Protein AF-A0A9D7XAN4-F1 (afdb_monomer_lite)

Secondary structure (DSSP, 8-state):
---EEEEEEEEEESSSEEEEEEEEEEE-SSS-EEEEEEPPTTEEES-TTS-EETTEEEEEEPTT--EEEEEEEE---SEEEEE---TTT-EEEEEEEE-TT-EEEEESS--B--TT---TT---EEEE-PPTT-EEEEEEE--------------------------------------------------------PPPPPPP-------------------

Radius of gyration: 32.9 Å; chains: 1; bounding box: 43×41×140 Å

Foldseek 3Di:
DPWEWEWEWEWEADPWTKIKIKTFGPPDPFAKDKAWAADWVQKAWPDPPFDDDPRTTIDIQGGVRGMDMTMTTHDDDQKGKDWAAAPVRYWYKYKYWHDLQKDKDKDFFDFDQDPVHDDPPPTDIGITGDDHGIMMMIGMDGDDPDPPPPPDDDDDDDDDDDDDDDDDDDDDDDDDDDDDDDDDDDDDDPDDPDPDPDDDDDDDDPDDDDDDDDDDDDDDDDD

Structure (mmCIF, N/CA/C/O backbone):
data_AF-A0A9D7XAN4-F1
#
_entry.id   AF-A0A9D7XAN4-F1
#
loop_
_atom_site.group_PDB
_atom_site.id
_atom_site.type_symbol
_atom_site.label_atom_id
_atom_site.label_alt_id
_atom_site.label_comp_id
_atom_site.label_asym_id
_atom_site.label_entity_id
_atom_site.label_seq_id
_atom_site.pdbx_PDB_ins_code
_atom_site.Cartn_x
_atom_site.Cartn_y
_atom_site.Cartn_z
_atom_site.occupancy
_atom_site.B_iso_or_equiv
_atom_site.auth_seq_id
_atom_site.auth_comp_id
_atom_site.auth_asym_id
_atom_site.auth_atom_id
_atom_site.pdbx_PDB_model_num
ATOM 1 N N . MET A 1 1 ? 12.162 -10.132 -20.098 1.00 79.00 1 MET A N 1
ATOM 2 C CA . MET A 1 1 ? 12.147 -10.320 -18.631 1.00 79.00 1 MET A CA 1
ATOM 3 C C . MET A 1 1 ? 10.820 -9.785 -18.117 1.00 79.00 1 MET A C 1
ATOM 5 O O . MET A 1 1 ? 10.446 -8.704 -18.555 1.00 79.00 1 MET A O 1
ATOM 9 N N . LYS A 1 2 ? 10.079 -10.532 -17.284 1.00 89.94 2 LYS A N 1
ATOM 10 C CA . LYS A 1 2 ? 8.865 -9.991 -16.643 1.00 89.94 2 LYS A CA 1
ATOM 11 C C . LYS A 1 2 ? 9.300 -8.872 -15.681 1.00 89.94 2 LYS A C 1
ATOM 13 O O . LYS A 1 2 ? 10.287 -9.093 -14.975 1.00 89.94 2 LYS A O 1
ATOM 18 N N . PRO A 1 3 ? 8.629 -7.709 -15.657 1.00 95.62 3 PRO A N 1
ATOM 19 C CA . PRO A 1 3 ? 8.907 -6.695 -14.653 1.00 95.62 3 PRO A CA 1
ATOM 20 C C . PRO A 1 3 ? 8.720 -7.247 -13.241 1.00 95.62 3 PRO A C 1
ATOM 22 O O . PRO A 1 3 ? 7.790 -8.014 -12.989 1.00 95.62 3 PRO A O 1
ATOM 25 N N . PHE A 1 4 ? 9.598 -6.842 -12.334 1.00 97.06 4 PHE A N 1
ATOM 26 C CA . PHE A 1 4 ? 9.489 -7.116 -10.912 1.00 97.06 4 PHE A CA 1
ATOM 27 C C . PHE A 1 4 ? 9.721 -5.817 -10.150 1.00 97.06 4 PHE A C 1
ATOM 29 O O . PHE A 1 4 ? 10.662 -5.070 -10.433 1.00 97.06 4 PHE A O 1
ATOM 36 N N . VAL A 1 5 ? 8.833 -5.541 -9.205 1.00 98.06 5 VAL A N 1
ATOM 37 C CA . VAL A 1 5 ? 8.812 -4.295 -8.440 1.00 98.06 5 VAL A CA 1
ATOM 38 C C . VAL A 1 5 ? 8.667 -4.594 -6.959 1.00 98.06 5 VAL A C 1
ATOM 40 O O . VAL A 1 5 ? 8.159 -5.652 -6.569 1.00 98.06 5 VAL A O 1
ATOM 43 N N . ARG A 1 6 ? 9.074 -3.631 -6.140 1.00 98.44 6 ARG A N 1
ATOM 44 C CA . ARG A 1 6 ? 8.685 -3.552 -4.736 1.00 98.44 6 ARG A CA 1
ATOM 45 C C . ARG A 1 6 ? 7.620 -2.475 -4.599 1.00 98.44 6 ARG A C 1
ATOM 47 O O . ARG A 1 6 ? 7.769 -1.389 -5.144 1.00 98.44 6 ARG A O 1
ATOM 54 N N . VAL A 1 7 ? 6.535 -2.780 -3.901 1.00 98.62 7 VAL A N 1
ATOM 55 C CA . VAL A 1 7 ? 5.492 -1.803 -3.588 1.00 98.62 7 VAL A CA 1
ATOM 56 C C . VAL A 1 7 ? 5.565 -1.456 -2.113 1.00 98.62 7 VAL A C 1
ATOM 58 O O . VAL A 1 7 ? 5.336 -2.310 -1.261 1.00 98.62 7 VAL A O 1
ATOM 61 N N . VAL A 1 8 ? 5.855 -0.197 -1.817 1.00 98.62 8 VAL A N 1
ATOM 62 C CA . VAL A 1 8 ? 5.816 0.344 -0.459 1.00 98.62 8 VAL A CA 1
ATOM 63 C C . VAL A 1 8 ? 4.461 1.012 -0.260 1.00 98.62 8 VAL A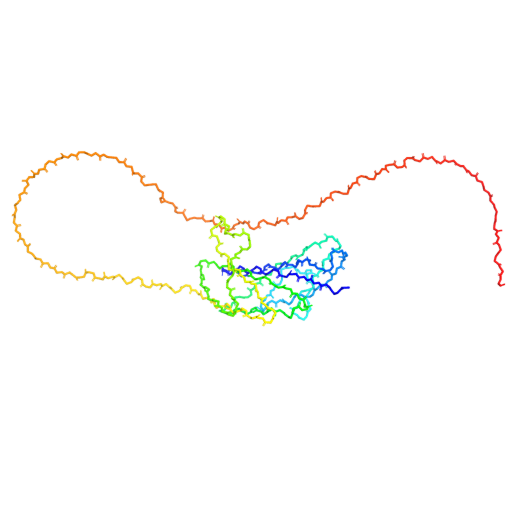 C 1
ATOM 65 O O . VAL A 1 8 ? 4.091 1.902 -1.029 1.00 98.62 8 VAL A O 1
ATOM 68 N N . ARG A 1 9 ? 3.703 0.572 0.748 1.00 98.56 9 ARG A N 1
ATOM 69 C CA . ARG A 1 9 ? 2.454 1.222 1.166 1.00 98.56 9 ARG A CA 1
ATOM 70 C C . ARG A 1 9 ? 2.649 1.885 2.514 1.00 98.56 9 ARG A C 1
ATOM 72 O O . ARG A 1 9 ? 2.909 1.204 3.502 1.00 98.56 9 ARG A O 1
ATOM 79 N N . GLU A 1 10 ? 2.433 3.186 2.560 1.00 98.12 10 GLU A N 1
ATOM 80 C CA . GLU A 1 10 ? 2.460 3.978 3.783 1.00 98.12 10 GLU A CA 1
ATOM 81 C C . GLU A 1 10 ? 1.029 4.361 4.152 1.00 98.12 10 GLU A C 1
ATOM 83 O O . GLU A 1 10 ? 0.373 5.141 3.459 1.00 98.12 10 GLU A O 1
ATOM 88 N N . LEU A 1 11 ? 0.527 3.768 5.231 1.00 98.44 11 LEU A N 1
ATOM 89 C CA . LEU A 1 11 ? -0.810 3.993 5.755 1.00 98.44 11 LEU A CA 1
ATOM 90 C C . LEU A 1 11 ? -0.716 4.982 6.916 1.00 98.44 11 LEU A C 1
ATOM 92 O O . LEU A 1 11 ? -0.144 4.666 7.959 1.00 98.44 11 LEU A O 1
ATOM 96 N N . SER A 1 12 ? -1.321 6.156 6.760 1.00 97.19 12 SER A N 1
ATOM 97 C CA . SER A 1 12 ? -1.475 7.126 7.847 1.00 97.19 12 SER A CA 1
ATOM 98 C C . SER A 1 12 ? -2.898 7.051 8.381 1.00 97.19 12 SER A C 1
ATOM 100 O O . SER A 1 12 ? -3.856 7.361 7.671 1.00 97.19 12 SER A O 1
ATOM 102 N N . LEU A 1 13 ? -3.041 6.602 9.626 1.00 97.06 13 LEU A N 1
ATOM 103 C CA . LEU A 1 13 ? -4.323 6.331 10.267 1.00 97.06 13 LEU A CA 1
ATOM 104 C C . LEU A 1 13 ? -4.530 7.304 11.430 1.00 97.06 13 LEU A C 1
ATOM 106 O O . LEU A 1 13 ? -4.027 7.080 12.528 1.00 97.06 13 LEU A O 1
ATOM 110 N N . ASP A 1 14 ? -5.293 8.375 11.218 1.00 92.88 14 ASP A N 1
ATOM 111 C CA . ASP A 1 14 ? -5.728 9.263 12.305 1.00 92.88 14 ASP A CA 1
ATOM 112 C C . ASP A 1 14 ? -7.161 9.752 12.080 1.00 92.88 14 ASP A C 1
ATOM 114 O O . ASP A 1 14 ? -8.062 8.912 12.065 1.00 92.88 14 ASP A O 1
ATOM 118 N N . LEU A 1 15 ? -7.397 11.060 11.904 1.00 91.56 15 LEU A N 1
ATOM 119 C CA . LEU A 1 15 ? -8.700 11.634 11.561 1.00 91.56 15 LEU A CA 1
ATOM 120 C C . LEU A 1 15 ? -9.048 11.357 10.093 1.00 91.56 15 LEU A C 1
ATOM 122 O O . LEU A 1 15 ? -10.087 10.754 9.813 1.00 91.56 15 LEU A O 1
ATOM 126 N N . ASP A 1 16 ? -8.130 11.716 9.200 1.00 93.69 16 ASP A N 1
ATOM 127 C CA . ASP A 1 16 ? -8.170 11.394 7.780 1.00 93.69 16 ASP A CA 1
ATOM 128 C C . ASP A 1 16 ? -7.235 10.220 7.516 1.00 93.69 16 ASP A C 1
ATOM 130 O O . ASP A 1 16 ? -6.088 10.212 7.963 1.00 93.69 16 ASP A O 1
ATOM 134 N N . TRP A 1 17 ? -7.750 9.191 6.848 1.00 97.69 17 TRP A N 1
ATOM 135 C CA . TRP A 1 17 ? -6.966 8.009 6.513 1.00 97.69 17 TRP A CA 1
ATOM 136 C C . TRP A 1 17 ? -6.462 8.130 5.087 1.00 97.69 17 TRP A C 1
ATOM 138 O O . TRP A 1 17 ? -7.238 8.386 4.160 1.00 97.69 17 TRP A O 1
ATOM 148 N N . THR A 1 18 ? -5.162 7.935 4.916 1.00 98.56 18 THR A N 1
ATOM 149 C CA . THR A 1 18 ? -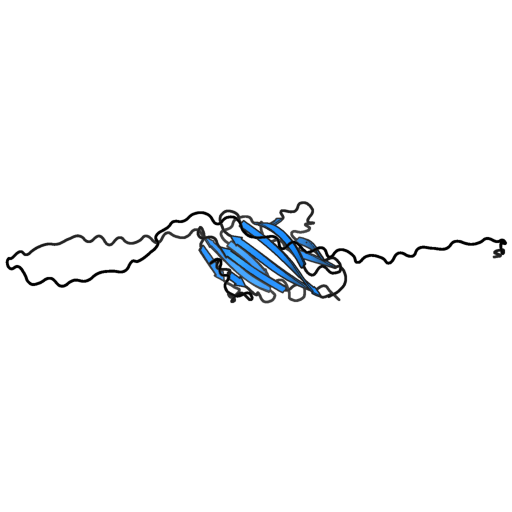4.508 8.035 3.614 1.00 98.56 18 THR A CA 1
ATOM 150 C C . THR A 1 18 ? -3.579 6.863 3.381 1.00 98.56 18 THR A C 1
ATOM 152 O O . THR A 1 18 ? -3.010 6.310 4.323 1.00 98.56 18 THR A O 1
ATOM 155 N N . VAL A 1 19 ? -3.405 6.528 2.108 1.00 98.75 19 VAL A N 1
ATOM 156 C CA . VAL A 1 19 ? -2.374 5.602 1.643 1.00 98.75 19 VAL A CA 1
ATOM 157 C C . VAL A 1 19 ? -1.498 6.353 0.658 1.00 98.75 19 VAL A C 1
ATOM 159 O O . VAL A 1 19 ? -2.012 6.969 -0.277 1.00 98.75 19 VAL A O 1
ATOM 162 N N . ARG A 1 20 ? -0.185 6.306 0.855 1.00 98.69 20 ARG A N 1
ATOM 163 C CA . ARG A 1 20 ? 0.780 6.589 -0.205 1.00 98.69 20 ARG A CA 1
ATOM 164 C C . ARG A 1 20 ? 1.331 5.261 -0.687 1.00 98.69 20 ARG A C 1
ATOM 166 O O . ARG A 1 20 ? 1.799 4.459 0.116 1.00 98.69 20 ARG A O 1
ATOM 173 N N . THR A 1 21 ? 1.249 5.032 -1.987 1.00 98.81 21 THR A N 1
ATOM 174 C CA . THR A 1 21 ? 1.798 3.837 -2.617 1.00 98.81 21 THR A CA 1
ATOM 175 C C . THR A 1 21 ? 2.948 4.265 -3.508 1.00 98.81 21 THR A C 1
ATOM 177 O O . THR A 1 21 ? 2.749 5.091 -4.397 1.00 98.81 21 THR A O 1
ATOM 180 N N . THR A 1 22 ? 4.127 3.696 -3.278 1.00 98.81 22 THR A N 1
ATOM 181 C CA . THR A 1 22 ? 5.322 3.889 -4.105 1.00 98.81 22 THR A CA 1
ATOM 182 C C . THR A 1 22 ? 5.689 2.562 -4.747 1.00 98.81 22 THR A C 1
ATOM 184 O O . THR A 1 22 ? 5.842 1.550 -4.064 1.00 98.81 22 THR A O 1
ATOM 187 N N . VAL A 1 23 ? 5.800 2.556 -6.070 1.00 98.69 23 VAL A N 1
ATOM 188 C CA . VAL A 1 23 ? 6.208 1.395 -6.860 1.00 98.69 23 VAL A CA 1
ATOM 189 C C . VAL A 1 23 ? 7.654 1.585 -7.272 1.00 98.69 23 VAL A C 1
ATOM 191 O O . VAL A 1 23 ? 7.951 2.456 -8.081 1.00 98.69 23 VAL A O 1
ATOM 194 N N . GLU A 1 24 ? 8.538 0.754 -6.738 1.00 98.56 24 GLU A N 1
ATOM 195 C CA . GLU A 1 24 ? 9.980 0.821 -6.943 1.00 98.56 24 GLU A CA 1
ATOM 196 C C . GLU A 1 24 ? 10.444 -0.258 -7.920 1.00 98.56 24 GLU A C 1
ATOM 198 O O . GLU A 1 24 ? 10.091 -1.439 -7.818 1.00 98.56 24 GLU A O 1
ATOM 203 N N . ARG A 1 25 ? 11.276 0.150 -8.874 1.00 97.88 25 ARG A N 1
ATOM 204 C CA . ARG A 1 25 ? 11.897 -0.724 -9.864 1.00 97.88 25 ARG A CA 1
ATOM 205 C C . ARG A 1 25 ? 12.894 -1.662 -9.193 1.00 97.88 25 ARG A C 1
ATOM 207 O O . ARG A 1 25 ? 13.851 -1.212 -8.574 1.00 97.88 25 ARG A O 1
ATOM 214 N N . ILE A 1 26 ? 12.728 -2.962 -9.430 1.00 97.06 26 ILE A N 1
ATOM 215 C CA . ILE A 1 26 ? 13.767 -3.967 -9.167 1.00 97.06 26 ILE A CA 1
ATOM 216 C C . ILE A 1 26 ? 14.301 -4.517 -10.493 1.00 97.06 26 ILE A C 1
ATOM 218 O O . ILE A 1 26 ? 15.511 -4.601 -10.695 1.00 97.06 26 ILE A O 1
ATOM 222 N N . ALA A 1 27 ? 13.410 -4.853 -11.430 1.00 95.62 27 ALA A N 1
ATOM 223 C CA . ALA A 1 27 ? 13.781 -5.276 -12.774 1.00 95.62 27 ALA A CA 1
ATOM 224 C C . ALA A 1 27 ? 12.663 -5.012 -13.803 1.00 95.62 27 ALA A C 1
ATOM 226 O O . ALA A 1 27 ? 11.487 -5.045 -13.444 1.00 95.62 27 ALA A O 1
ATOM 227 N N . PRO A 1 28 ? 12.994 -4.846 -15.096 1.00 95.06 28 PRO A N 1
ATOM 228 C CA . PRO A 1 28 ? 14.341 -4.633 -15.633 1.00 95.06 28 PRO A CA 1
ATOM 229 C C . PRO A 1 28 ? 14.925 -3.280 -15.196 1.00 95.06 28 PRO A C 1
ATOM 231 O O . PRO A 1 28 ? 14.181 -2.343 -14.912 1.00 95.06 28 PRO A O 1
ATOM 234 N N . VAL A 1 29 ? 16.256 -3.181 -15.152 1.00 92.50 29 VAL A N 1
ATOM 235 C CA . VAL A 1 29 ? 16.958 -1.936 -14.785 1.00 92.50 29 VAL A CA 1
ATOM 236 C C . VAL A 1 29 ? 16.757 -0.830 -15.826 1.00 92.50 29 VAL A C 1
ATOM 238 O O . VAL A 1 29 ? 16.594 0.327 -15.460 1.00 92.50 29 VAL A O 1
ATOM 241 N N . ASP A 1 30 ? 16.649 -1.203 -17.102 1.00 90.12 30 ASP A N 1
ATOM 242 C CA . ASP A 1 30 ? 16.472 -0.282 -18.223 1.00 90.12 30 ASP A CA 1
ATOM 243 C C . ASP A 1 30 ? 15.093 -0.423 -18.879 1.00 90.12 30 ASP A C 1
ATOM 245 O O . ASP A 1 30 ? 14.417 -1.450 -18.776 1.00 90.12 30 ASP A O 1
ATOM 249 N N . GLY A 1 31 ? 14.698 0.620 -19.611 1.00 94.62 31 GLY A N 1
ATOM 250 C CA . GLY A 1 31 ? 13.448 0.659 -20.369 1.00 94.62 31 GLY A CA 1
ATOM 251 C C . GLY A 1 31 ? 12.212 0.994 -19.531 1.00 94.62 31 GLY A C 1
ATOM 252 O O . GLY A 1 31 ? 12.253 1.089 -18.301 1.00 94.62 31 GLY A O 1
ATOM 253 N N . GLY A 1 32 ? 11.100 1.220 -20.229 1.00 96.31 32 GLY A N 1
ATOM 254 C CA . GLY A 1 32 ? 9.805 1.508 -19.619 1.00 96.31 32 GLY A CA 1
ATOM 255 C C . GLY A 1 32 ? 8.946 0.255 -19.492 1.00 96.31 32 GLY A C 1
ATOM 256 O O . GLY A 1 32 ? 9.014 -0.630 -20.347 1.00 96.31 32 GLY A O 1
ATOM 257 N N . PHE A 1 33 ? 8.137 0.181 -18.440 1.00 97.56 33 PHE A N 1
ATOM 258 C CA . PHE A 1 33 ? 7.160 -0.890 -18.257 1.00 97.56 33 PHE A CA 1
ATOM 259 C C . PHE A 1 33 ? 5.992 -0.434 -17.384 1.00 97.56 33 PHE A C 1
ATOM 261 O O . PHE A 1 33 ? 6.109 0.528 -16.624 1.00 97.56 33 PHE A O 1
ATOM 268 N N . SER A 1 34 ? 4.887 -1.171 -17.459 1.00 97.00 34 SER A N 1
ATOM 269 C CA . SER A 1 34 ? 3.713 -0.944 -16.622 1.00 97.00 34 SER A CA 1
ATOM 270 C C . SER A 1 34 ? 3.424 -2.161 -15.752 1.00 97.00 34 SER A C 1
ATOM 272 O O . SER A 1 34 ? 3.638 -3.305 -16.163 1.00 97.00 34 SER A O 1
ATOM 274 N N . VAL A 1 35 ? 2.944 -1.912 -14.538 1.00 97.00 35 VAL A N 1
ATOM 275 C CA . VAL A 1 35 ? 2.501 -2.930 -13.579 1.00 97.00 35 VAL A CA 1
ATOM 276 C C . VAL A 1 35 ? 1.134 -2.555 -13.025 1.00 97.00 35 VAL A C 1
ATOM 278 O O . VAL A 1 35 ? 0.778 -1.380 -12.955 1.00 97.00 35 VAL A O 1
ATOM 281 N N . ARG A 1 36 ? 0.363 -3.561 -12.611 1.00 97.06 36 ARG A N 1
ATOM 282 C CA . ARG A 1 36 ? -0.919 -3.358 -11.930 1.00 97.06 36 ARG A CA 1
ATOM 283 C C . ARG A 1 36 ? -0.751 -3.569 -10.435 1.00 97.06 36 ARG A C 1
ATOM 285 O O . ARG A 1 36 ? -0.246 -4.609 -10.007 1.00 97.06 36 ARG A O 1
ATOM 292 N N . VAL A 1 37 ? -1.203 -2.597 -9.653 1.00 97.81 37 VAL A N 1
ATOM 293 C CA . VAL A 1 37 ? -1.171 -2.636 -8.190 1.00 97.81 37 VAL A CA 1
ATOM 294 C C . VAL A 1 37 ? -2.610 -2.586 -7.672 1.00 97.81 37 VAL A C 1
ATOM 296 O O . VAL A 1 37 ? -3.261 -1.552 -7.816 1.00 97.81 37 VAL A O 1
ATOM 299 N N . PRO A 1 38 ? -3.135 -3.678 -7.087 1.00 97.75 38 PRO A N 1
ATOM 300 C CA . PRO A 1 38 ? -4.462 -3.693 -6.481 1.00 97.75 38 PRO A CA 1
ATOM 301 C C . PRO A 1 38 ? -4.609 -2.613 -5.409 1.00 97.75 38 PRO A C 1
ATOM 303 O O . PRO A 1 38 ? -3.730 -2.453 -4.559 1.00 97.75 38 PRO A O 1
ATOM 306 N N . LEU A 1 39 ? -5.722 -1.893 -5.421 1.00 98.38 39 LEU A N 1
ATOM 307 C CA . LEU A 1 39 ? -6.083 -0.953 -4.366 1.00 98.38 39 LEU A CA 1
ATOM 308 C C . LEU A 1 39 ? -6.559 -1.716 -3.119 1.00 98.38 39 LEU A C 1
ATOM 310 O O . LEU A 1 39 ? -7.094 -2.823 -3.218 1.00 98.38 39 LEU A O 1
ATOM 314 N N . LEU A 1 40 ? -6.367 -1.139 -1.932 1.00 98.25 40 LEU A N 1
ATOM 315 C CA . LEU A 1 40 ? -6.974 -1.665 -0.709 1.00 98.25 40 LEU A CA 1
ATOM 316 C C . LEU A 1 40 ? -8.500 -1.497 -0.757 1.00 98.25 40 LEU A C 1
ATOM 318 O O . LEU A 1 40 ? -9.043 -0.624 -1.436 1.00 98.25 40 LEU A O 1
ATOM 322 N N . ALA A 1 41 ? -9.215 -2.307 0.024 1.00 96.94 41 ALA A N 1
ATOM 323 C CA . ALA A 1 41 ? -10.657 -2.155 0.170 1.00 96.94 41 ALA A CA 1
ATOM 324 C C . ALA A 1 41 ? -11.005 -0.753 0.706 1.00 96.94 41 ALA A C 1
ATOM 326 O O . ALA A 1 41 ? -10.544 -0.351 1.773 1.00 96.94 41 ALA A O 1
ATOM 327 N N . GLY A 1 42 ? -11.833 -0.015 -0.039 1.00 97.25 42 GLY A N 1
ATOM 328 C CA . GLY A 1 42 ? -12.219 1.355 0.308 1.00 97.25 42 GLY A CA 1
ATOM 329 C C . GLY A 1 42 ? -11.153 2.419 0.019 1.00 97.25 42 GLY A C 1
ATOM 330 O O . GLY A 1 42 ? -11.340 3.570 0.418 1.00 97.25 42 GLY A O 1
ATOM 331 N N . GLU A 1 43 ? -10.055 2.067 -0.651 1.00 98.44 43 GLU A N 1
ATOM 332 C CA . GLU A 1 43 ? -9.057 3.022 -1.137 1.00 98.44 43 GLU A CA 1
ATOM 333 C C . GLU A 1 43 ? -9.575 3.776 -2.371 1.00 98.44 43 GLU A C 1
ATOM 335 O O . GLU A 1 43 ? -10.183 3.198 -3.271 1.00 98.44 43 GLU A O 1
ATOM 340 N N . GLN A 1 44 ? -9.338 5.086 -2.403 1.00 98.31 44 GLN A N 1
ATOM 341 C CA . GLN A 1 44 ? -9.749 5.991 -3.472 1.00 98.31 44 GLN A CA 1
ATOM 342 C C . GLN A 1 44 ? -8.573 6.898 -3.854 1.00 98.31 44 GLN A C 1
ATOM 344 O O . GLN A 1 44 ? -8.255 7.827 -3.099 1.00 98.31 44 GLN A O 1
ATOM 349 N N . PRO A 1 45 ? -7.921 6.645 -5.001 1.00 98.31 45 PRO A N 1
ATOM 350 C CA . PRO A 1 45 ? -6.841 7.485 -5.501 1.00 98.31 45 PRO A CA 1
ATOM 351 C C . PRO A 1 45 ? -7.261 8.941 -5.689 1.00 98.31 45 PRO A C 1
ATOM 353 O O . PRO A 1 45 ? -8.393 9.243 -6.065 1.00 98.31 45 PRO A O 1
ATOM 356 N N . LEU A 1 46 ? -6.334 9.849 -5.393 1.00 98.19 46 LEU A N 1
ATOM 357 C CA . LEU A 1 46 ? -6.561 11.291 -5.455 1.00 98.19 46 LEU A CA 1
ATOM 358 C C . LEU A 1 46 ? -6.332 11.878 -6.847 1.00 98.19 46 LEU A C 1
ATOM 360 O O . LEU A 1 46 ? -6.888 12.931 -7.150 1.00 98.19 46 LEU A O 1
ATOM 364 N N . ASP A 1 47 ? -5.504 11.226 -7.663 1.00 97.38 47 ASP A N 1
ATOM 365 C CA . ASP A 1 47 ? -5.201 11.673 -9.017 1.00 97.38 47 ASP A CA 1
ATOM 366 C C . ASP A 1 47 ? -6.288 11.192 -9.997 1.00 97.38 47 ASP A C 1
ATOM 368 O O . ASP A 1 47 ? -6.402 9.986 -10.227 1.00 97.38 47 ASP A O 1
ATOM 372 N N . PRO A 1 48 ? -7.078 12.099 -10.603 1.00 94.12 48 PRO A N 1
ATOM 373 C CA . PRO A 1 48 ? -8.094 11.722 -11.582 1.00 94.12 48 PRO A CA 1
ATOM 374 C C . PRO A 1 48 ? -7.509 11.192 -12.901 1.00 94.12 48 PRO A C 1
ATOM 376 O O . PRO A 1 48 ? -8.248 10.596 -13.684 1.00 94.12 48 PRO A O 1
ATOM 379 N N . ALA A 1 49 ? -6.221 11.419 -13.179 1.00 95.94 49 ALA A N 1
ATOM 380 C CA . ALA A 1 49 ? -5.548 10.891 -14.364 1.00 95.94 49 ALA A CA 1
ATOM 381 C C . ALA A 1 49 ? -5.054 9.446 -14.176 1.00 95.94 49 ALA A C 1
ATOM 383 O O . ALA A 1 49 ? -4.733 8.779 -15.166 1.00 95.94 49 ALA A O 1
ATOM 384 N N . LEU A 1 50 ? -5.010 8.944 -12.935 1.00 97.56 50 LEU A N 1
ATOM 385 C CA . LEU A 1 50 ? -4.573 7.584 -12.648 1.00 97.56 50 LEU A CA 1
ATOM 386 C C . LEU A 1 50 ? -5.588 6.574 -13.191 1.00 97.56 50 LEU A C 1
ATOM 388 O O . LEU A 1 50 ? -6.760 6.563 -12.812 1.00 97.56 50 LEU A O 1
ATOM 392 N N . ARG A 1 51 ? -5.123 5.685 -14.073 1.00 97.88 51 ARG A N 1
ATOM 393 C CA . ARG A 1 51 ? -5.962 4.631 -14.645 1.00 97.88 51 ARG A CA 1
ATOM 394 C C . ARG A 1 51 ? -6.223 3.544 -13.617 1.00 97.88 51 ARG A C 1
ATOM 396 O O . ARG A 1 51 ? -5.297 2.855 -13.190 1.00 97.88 51 ARG A O 1
ATOM 403 N N . ILE A 1 52 ? -7.497 3.381 -13.272 1.00 97.75 52 ILE A N 1
ATOM 404 C CA . ILE A 1 52 ? -7.987 2.300 -12.422 1.00 97.75 52 ILE A CA 1
ATOM 405 C C . ILE A 1 52 ? -8.819 1.349 -13.270 1.00 97.75 52 ILE A C 1
ATOM 407 O O . ILE A 1 52 ? -9.776 1.765 -13.919 1.00 97.75 52 ILE A O 1
ATOM 411 N N . ASP A 1 53 ? -8.461 0.073 -13.236 1.00 95.62 53 ASP A N 1
ATOM 412 C CA . ASP A 1 53 ? -9.186 -0.996 -13.911 1.00 95.62 53 ASP A CA 1
ATOM 413 C C . ASP A 1 53 ? -9.262 -2.210 -12.981 1.00 95.62 53 ASP A C 1
ATOM 415 O O . ASP A 1 53 ? -8.274 -2.570 -12.337 1.00 95.62 53 ASP A O 1
ATOM 419 N N . ASP A 1 54 ? -10.446 -2.807 -12.865 1.00 95.38 54 ASP A N 1
ATOM 420 C CA . ASP A 1 54 ? -10.737 -3.937 -11.966 1.00 95.38 54 ASP A CA 1
ATOM 421 C C . ASP A 1 54 ? -10.116 -3.791 -10.555 1.00 95.38 54 ASP A C 1
ATOM 423 O O . ASP A 1 54 ? -9.362 -4.635 -10.067 1.00 95.38 54 ASP A O 1
ATOM 427 N N . GLY A 1 55 ? -10.328 -2.627 -9.928 1.00 96.62 55 GLY A N 1
ATOM 428 C CA . GLY A 1 55 ? -9.815 -2.325 -8.585 1.00 96.62 55 GLY A CA 1
ATOM 429 C C . GLY A 1 55 ? -8.289 -2.211 -8.475 1.00 96.62 55 GLY A C 1
ATOM 430 O O . GLY A 1 55 ? -7.765 -2.197 -7.364 1.00 96.62 55 GLY A O 1
ATOM 431 N N . SER A 1 56 ? -7.563 -2.128 -9.591 1.00 98.00 56 SER A N 1
ATOM 432 C CA . SER A 1 56 ? -6.104 -1.998 -9.627 1.00 98.00 56 SER A CA 1
ATOM 433 C C . SER A 1 56 ? -5.672 -0.707 -10.311 1.00 98.00 56 SER A C 1
ATOM 435 O O . SER A 1 56 ? -6.206 -0.349 -11.358 1.00 98.00 56 SER A O 1
ATOM 437 N N . ALA A 1 57 ? -4.664 -0.045 -9.749 1.00 98.12 57 ALA A N 1
ATOM 438 C CA . ALA A 1 57 ? -3.987 1.075 -10.385 1.00 98.12 57 ALA A CA 1
ATOM 439 C C . ALA A 1 57 ? -2.948 0.579 -11.396 1.00 98.12 57 ALA A C 1
ATOM 441 O O . ALA A 1 57 ? -2.133 -0.294 -11.082 1.00 98.12 57 ALA A O 1
ATOM 442 N N . GLU A 1 58 ? -2.963 1.142 -12.601 1.00 98.12 58 GLU A N 1
ATOM 443 C CA . GLU A 1 58 ? -1.918 0.929 -13.601 1.00 98.12 58 GLU A CA 1
ATOM 444 C C . GLU A 1 58 ? -0.797 1.953 -13.406 1.00 98.12 58 GLU A C 1
ATOM 446 O O . GLU A 1 58 ? -0.990 3.154 -13.595 1.00 98.12 58 GLU A O 1
ATOM 451 N N . ILE A 1 59 ? 0.388 1.469 -13.040 1.00 98.06 59 ILE A N 1
ATOM 452 C CA . ILE A 1 59 ? 1.564 2.298 -12.777 1.00 98.06 59 ILE A CA 1
ATOM 453 C C . ILE A 1 59 ? 2.575 2.072 -13.887 1.00 98.06 59 ILE A C 1
ATOM 455 O O . ILE A 1 59 ? 2.980 0.937 -14.134 1.00 98.06 59 ILE A O 1
ATOM 459 N N . THR A 1 60 ? 2.978 3.150 -14.554 1.00 97.56 60 THR A N 1
ATOM 460 C CA . THR A 1 60 ? 3.952 3.108 -15.649 1.00 97.56 60 THR A CA 1
ATOM 461 C C . THR A 1 60 ? 5.252 3.744 -15.199 1.00 97.56 60 THR A C 1
ATOM 463 O O . THR A 1 60 ? 5.298 4.951 -14.995 1.00 97.56 60 THR A O 1
ATOM 466 N N . LEU A 1 61 ? 6.315 2.948 -15.101 1.00 97.81 61 LEU A N 1
ATOM 467 C CA . LEU A 1 61 ? 7.663 3.461 -14.897 1.00 97.81 61 LEU A CA 1
ATOM 468 C C . LEU A 1 61 ? 8.285 3.742 -16.264 1.00 97.81 61 LEU A C 1
ATOM 470 O O . LEU A 1 61 ? 8.497 2.828 -17.065 1.00 97.81 61 LEU A O 1
ATOM 474 N N . LEU A 1 62 ? 8.589 5.010 -16.533 1.00 97.12 62 LEU A N 1
ATOM 475 C CA . LEU A 1 62 ? 9.271 5.430 -17.758 1.00 97.12 62 LEU A CA 1
ATOM 476 C C . LEU A 1 62 ? 10.746 4.976 -17.768 1.00 97.12 62 LEU A C 1
ATOM 478 O O . LEU A 1 62 ? 11.307 4.675 -16.709 1.00 97.12 62 LEU A O 1
ATOM 482 N N . PRO A 1 63 ? 11.415 4.929 -18.939 1.00 96.62 63 PRO A N 1
ATOM 483 C CA . PRO A 1 63 ? 12.858 4.705 -18.997 1.00 96.62 63 PRO A CA 1
ATOM 484 C C . PRO A 1 63 ? 13.615 5.682 -18.085 1.00 96.62 63 PRO A C 1
ATOM 486 O O . PRO A 1 63 ? 13.398 6.889 -18.151 1.00 96.62 63 PRO A O 1
ATOM 489 N N . GLY A 1 64 ? 14.490 5.155 -17.227 1.00 93.69 64 GLY A N 1
ATOM 490 C CA . GLY A 1 64 ? 15.247 5.945 -16.248 1.00 93.69 64 GLY A CA 1
ATOM 491 C C . GLY A 1 64 ? 14.477 6.337 -14.979 1.00 93.69 64 GLY A C 1
ATOM 492 O O . GLY A 1 64 ? 15.102 6.826 -14.041 1.00 93.69 64 GLY A O 1
ATOM 493 N N . SER A 1 65 ? 13.159 6.099 -14.905 1.00 96.56 65 SER A N 1
ATOM 494 C CA . SER A 1 65 ? 12.395 6.238 -13.658 1.00 96.56 65 SER A CA 1
ATOM 495 C C . SER A 1 65 ? 12.573 4.988 -12.795 1.00 96.56 65 SER A C 1
ATOM 497 O O . SER A 1 65 ? 12.284 3.867 -13.234 1.00 96.56 65 SER A O 1
ATOM 499 N N . ASN A 1 66 ? 13.060 5.182 -11.568 1.00 97.38 66 ASN A N 1
ATOM 500 C CA . ASN A 1 66 ? 13.268 4.112 -10.589 1.00 97.38 66 ASN A CA 1
ATOM 501 C C . ASN A 1 66 ? 12.069 3.911 -9.664 1.00 97.38 66 ASN A C 1
ATOM 503 O O . ASN A 1 66 ? 11.971 2.857 -9.042 1.00 97.38 66 ASN A O 1
ATOM 507 N N . ALA A 1 67 ? 11.170 4.888 -9.568 1.00 98.06 67 ALA A N 1
ATOM 508 C CA . ALA A 1 67 ? 9.974 4.776 -8.758 1.00 98.06 67 ALA A CA 1
ATOM 509 C C . ALA A 1 67 ? 8.878 5.721 -9.249 1.00 98.06 67 ALA A C 1
ATOM 511 O O . ALA A 1 67 ? 9.170 6.798 -9.760 1.00 98.06 67 ALA A O 1
ATOM 512 N N . GLU A 1 68 ? 7.629 5.327 -9.033 1.00 98.50 68 GLU A N 1
ATOM 513 C CA . GLU A 1 68 ? 6.453 6.174 -9.234 1.00 98.50 68 GLU A CA 1
ATOM 514 C C . GLU A 1 68 ? 5.539 6.055 -8.017 1.00 98.50 68 GLU A C 1
ATOM 516 O O . GLU A 1 68 ? 5.407 4.971 -7.439 1.00 98.50 68 GLU A O 1
ATOM 521 N N . SER A 1 69 ? 4.883 7.150 -7.637 1.00 98.50 69 SER A N 1
ATOM 522 C CA . SER A 1 69 ? 4.032 7.183 -6.447 1.00 98.50 69 SER A CA 1
ATOM 523 C C . SER A 1 69 ? 2.670 7.789 -6.735 1.00 98.50 69 SER A C 1
ATOM 525 O O . SER A 1 69 ? 2.541 8.738 -7.503 1.00 98.50 69 SER A O 1
ATOM 527 N N . PHE A 1 70 ? 1.658 7.306 -6.023 1.00 98.62 70 PHE A N 1
ATOM 528 C CA . PHE A 1 70 ? 0.344 7.938 -5.972 1.00 98.62 70 PHE A CA 1
ATOM 529 C C . PHE A 1 70 ? -0.174 7.987 -4.535 1.00 98.62 70 PHE A C 1
ATOM 531 O O . PHE A 1 70 ? 0.279 7.252 -3.654 1.00 98.62 70 PHE A O 1
ATOM 538 N N . ALA A 1 71 ? -1.112 8.899 -4.295 1.00 98.62 71 ALA A N 1
ATOM 539 C CA . ALA A 1 71 ? -1.751 9.080 -3.001 1.00 98.62 71 ALA A CA 1
ATOM 540 C C . ALA A 1 71 ? -3.251 8.812 -3.108 1.00 98.62 71 ALA A C 1
ATOM 542 O O . ALA A 1 71 ? -3.890 9.168 -4.101 1.00 98.62 71 ALA A O 1
ATOM 543 N N . SER A 1 72 ? -3.803 8.244 -2.046 1.00 98.81 72 SER A N 1
ATOM 544 C CA . SER A 1 72 ? -5.199 7.843 -1.947 1.00 98.81 72 SER A CA 1
ATOM 545 C C . SER A 1 72 ? -5.787 8.276 -0.610 1.00 98.81 72 SER A C 1
ATOM 547 O O . SER A 1 72 ? -5.101 8.291 0.417 1.00 98.81 72 SER A O 1
ATOM 549 N N . ARG A 1 73 ? -7.091 8.562 -0.598 1.00 98.62 73 ARG A N 1
ATOM 550 C CA . ARG A 1 73 ? -7.896 8.477 0.629 1.00 98.62 73 ARG A CA 1
ATOM 551 C C . ARG A 1 73 ? -8.224 7.016 0.896 1.00 98.62 73 ARG A C 1
ATOM 553 O O . ARG A 1 73 ? -8.403 6.243 -0.041 1.00 98.62 73 ARG A O 1
ATOM 560 N N . LEU A 1 74 ? -8.356 6.653 2.162 1.00 98.69 74 LEU A N 1
ATOM 561 C CA . LEU A 1 74 ? -8.803 5.331 2.574 1.00 98.69 74 LEU A CA 1
ATOM 562 C C . LEU A 1 74 ? -10.051 5.467 3.437 1.00 98.69 74 LEU A C 1
ATOM 564 O O . LEU A 1 74 ? -10.086 6.252 4.384 1.00 98.69 74 LEU A O 1
ATOM 568 N N . ALA A 1 75 ? -11.095 4.713 3.109 1.00 97.88 75 ALA A N 1
ATOM 569 C CA . ALA A 1 75 ? -12.273 4.648 3.958 1.00 97.88 75 ALA A CA 1
ATOM 570 C C . ALA A 1 75 ? -11.899 4.097 5.343 1.00 97.88 75 ALA A C 1
ATOM 572 O O . ALA A 1 75 ? -11.159 3.122 5.471 1.00 97.88 75 ALA A O 1
ATOM 573 N N . ARG A 1 76 ? -12.437 4.713 6.398 1.00 96.19 76 ARG A N 1
ATOM 574 C CA . ARG A 1 76 ? -12.213 4.246 7.768 1.00 96.19 76 ARG A CA 1
ATOM 575 C C . ARG A 1 76 ? -12.886 2.898 7.992 1.00 96.19 76 ARG A C 1
ATOM 577 O O . ARG A 1 76 ? -14.040 2.708 7.611 1.00 96.19 76 ARG A O 1
ATOM 584 N N . SER A 1 77 ? -12.211 2.017 8.717 1.00 96.56 77 SER A N 1
ATOM 585 C CA . SER A 1 77 ? -12.771 0.747 9.175 1.00 96.56 77 SER A CA 1
ATOM 586 C C . SER A 1 77 ? -12.204 0.363 10.542 1.00 96.56 77 SER A C 1
ATOM 588 O O . SER A 1 77 ? -11.166 0.861 10.967 1.00 96.56 77 SER A O 1
ATOM 590 N N . GLU A 1 78 ? -12.874 -0.537 11.258 1.00 96.12 78 GLU A N 1
ATOM 591 C CA . GLU A 1 78 ? -12.321 -1.121 12.492 1.00 96.12 78 GLU A CA 1
ATOM 592 C C . GLU A 1 78 ? -11.315 -2.243 12.196 1.00 96.12 78 GLU A C 1
ATOM 594 O O . GLU A 1 78 ? -10.579 -2.697 13.073 1.00 96.12 78 GLU A O 1
ATOM 599 N N . THR A 1 79 ? -11.297 -2.732 10.955 1.00 97.56 79 THR A N 1
ATOM 600 C CA . THR A 1 79 ? -10.410 -3.799 10.499 1.00 97.56 79 THR A CA 1
ATOM 601 C C . THR A 1 79 ? -9.920 -3.510 9.087 1.00 97.56 79 THR A C 1
ATOM 603 O O . THR A 1 79 ? -10.728 -3.351 8.170 1.00 97.56 79 THR A O 1
ATOM 606 N N . LEU A 1 80 ? -8.600 -3.487 8.913 1.00 98.19 80 LEU A N 1
ATOM 607 C CA . LEU A 1 80 ? -7.945 -3.490 7.605 1.00 98.19 80 LEU A CA 1
ATOM 608 C C . LEU A 1 80 ? -7.205 -4.811 7.418 1.00 98.19 80 LEU A C 1
ATOM 610 O O . LEU A 1 80 ? -6.603 -5.338 8.356 1.00 98.19 80 LEU A O 1
ATOM 614 N N . VAL A 1 81 ? -7.261 -5.337 6.200 1.00 98.19 81 VAL A N 1
ATOM 615 C CA . VAL A 1 81 ? -6.598 -6.582 5.815 1.00 98.19 81 VAL A CA 1
ATOM 616 C C . VAL A 1 81 ? -5.750 -6.299 4.584 1.00 98.19 81 VAL A C 1
ATOM 618 O O . VAL A 1 81 ? -6.276 -5.865 3.562 1.00 98.19 81 VAL A O 1
ATOM 621 N N . LEU A 1 82 ? -4.446 -6.533 4.695 1.00 98.44 82 LEU A N 1
ATOM 622 C CA . LEU A 1 82 ? -3.489 -6.436 3.598 1.00 98.44 82 LEU A CA 1
ATOM 623 C C . LEU A 1 82 ? -2.960 -7.842 3.333 1.00 98.44 82 LEU A C 1
ATOM 625 O O . LEU A 1 82 ? -2.609 -8.546 4.274 1.00 98.44 82 LEU A O 1
ATOM 629 N N . THR A 1 83 ? -2.946 -8.273 2.075 1.00 98.12 83 THR A N 1
ATOM 630 C CA . THR A 1 83 ? -2.439 -9.598 1.691 1.00 98.12 83 THR A CA 1
ATOM 631 C C . THR A 1 83 ? -1.360 -9.430 0.644 1.00 98.12 83 THR A C 1
ATOM 633 O O . THR A 1 83 ? -1.590 -8.783 -0.380 1.00 98.12 83 THR A O 1
ATOM 636 N N . ALA A 1 84 ? -0.188 -9.999 0.911 1.00 97.69 84 ALA A N 1
ATOM 637 C CA . ALA A 1 84 ? 0.909 -9.983 -0.033 1.00 97.69 84 ALA A CA 1
ATOM 638 C C . ALA A 1 84 ? 0.576 -10.882 -1.231 1.00 97.69 84 ALA A C 1
ATOM 640 O O . ALA A 1 84 ? -0.013 -11.955 -1.065 1.00 97.69 84 ALA A O 1
ATOM 641 N N . PRO A 1 85 ? 0.939 -10.466 -2.450 1.00 95.75 85 PRO A N 1
ATOM 642 C CA . PRO A 1 85 ? 0.688 -11.255 -3.644 1.00 95.75 85 PRO A CA 1
ATOM 643 C C . PRO A 1 85 ? 1.611 -12.479 -3.701 1.00 95.75 85 PRO A C 1
ATOM 645 O O . PRO A 1 85 ? 2.464 -12.703 -2.838 1.00 95.75 85 PRO A O 1
ATOM 648 N N . ALA A 1 86 ? 1.463 -13.278 -4.756 1.00 95.00 86 ALA A N 1
ATOM 649 C CA . ALA A 1 86 ? 2.440 -14.309 -5.066 1.00 95.00 86 ALA A CA 1
ATOM 650 C C . ALA A 1 86 ? 3.811 -13.682 -5.383 1.00 95.00 86 ALA A C 1
ATOM 652 O O . ALA A 1 86 ? 3.898 -12.604 -5.976 1.00 95.00 86 ALA A O 1
ATOM 653 N N . LEU A 1 87 ? 4.892 -14.406 -5.065 1.00 90.38 87 LEU A N 1
ATOM 654 C CA . LEU A 1 87 ? 6.270 -13.926 -5.241 1.00 90.38 87 LEU A CA 1
ATOM 655 C C . LEU A 1 87 ? 6.580 -13.503 -6.679 1.00 90.38 87 LEU A C 1
ATOM 657 O O . LEU A 1 87 ? 7.406 -12.633 -6.900 1.00 90.38 87 LEU A O 1
ATOM 661 N N . ALA A 1 88 ? 5.939 -14.127 -7.666 1.00 91.31 88 ALA A N 1
ATOM 662 C CA . ALA A 1 88 ? 6.179 -13.838 -9.074 1.00 91.31 88 ALA A CA 1
ATOM 663 C C . ALA A 1 88 ? 5.600 -12.488 -9.535 1.00 91.31 88 ALA A C 1
ATOM 665 O O . ALA A 1 88 ? 5.870 -12.086 -10.670 1.00 91.31 88 ALA A O 1
ATOM 666 N N . ASP A 1 89 ? 4.780 -11.819 -8.720 1.00 92.00 89 ASP A N 1
ATOM 667 C CA . ASP A 1 89 ? 4.081 -10.594 -9.115 1.00 92.00 89 ASP A CA 1
ATOM 668 C C . ASP A 1 89 ? 4.786 -9.333 -8.626 1.00 92.00 89 ASP A C 1
ATOM 670 O O . ASP A 1 89 ? 5.046 -8.441 -9.432 1.00 92.00 89 ASP A O 1
ATOM 674 N N . ARG A 1 90 ? 5.094 -9.254 -7.327 1.00 96.69 90 ARG A N 1
ATOM 675 C CA . ARG A 1 90 ? 5.830 -8.145 -6.694 1.00 96.69 90 ARG A CA 1
ATOM 676 C C . ARG A 1 90 ? 6.177 -8.491 -5.245 1.00 96.69 90 ARG A C 1
ATOM 678 O O . ARG A 1 90 ? 5.526 -9.344 -4.646 1.00 96.69 90 ARG A O 1
ATOM 685 N N . ALA A 1 91 ? 7.150 -7.788 -4.679 1.00 97.75 91 ALA A N 1
ATOM 686 C CA . ALA A 1 91 ? 7.335 -7.713 -3.230 1.00 97.75 91 ALA A CA 1
ATOM 687 C C . ALA A 1 91 ? 6.522 -6.541 -2.656 1.00 97.75 91 ALA A C 1
ATOM 689 O O . ALA A 1 91 ? 6.260 -5.570 -3.372 1.00 97.75 91 ALA A O 1
ATOM 690 N N . GLU A 1 92 ? 6.153 -6.599 -1.376 1.00 98.00 92 GLU A N 1
ATOM 691 C CA . GLU A 1 92 ? 5.524 -5.470 -0.682 1.00 98.00 92 GLU A CA 1
ATOM 692 C C . GLU A 1 92 ? 6.233 -5.148 0.637 1.00 98.00 92 GLU A C 1
ATOM 694 O O . GLU A 1 92 ?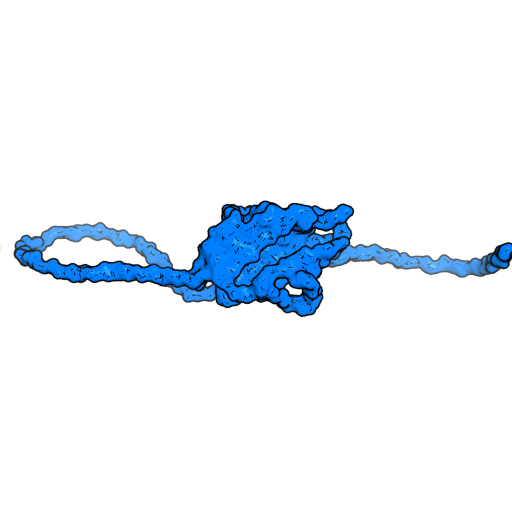 6.780 -6.037 1.281 1.00 98.00 92 GLU A O 1
ATOM 699 N N . VAL A 1 93 ? 6.195 -3.873 1.024 1.00 98.06 93 VAL A N 1
ATOM 700 C CA . VAL A 1 93 ? 6.542 -3.374 2.361 1.00 98.06 93 VAL A CA 1
ATOM 701 C C . VAL A 1 93 ? 5.366 -2.540 2.842 1.00 98.06 93 VAL A C 1
ATOM 703 O O . VAL A 1 93 ? 4.859 -1.688 2.104 1.00 98.06 93 VAL A O 1
ATOM 706 N N . TRP A 1 94 ? 4.911 -2.778 4.068 1.00 98.44 94 TRP A N 1
ATOM 707 C CA . TRP A 1 94 ? 3.797 -2.034 4.650 1.00 98.44 94 TRP A CA 1
ATOM 708 C C . TRP A 1 94 ? 4.280 -1.236 5.849 1.00 98.44 94 TRP A C 1
ATOM 710 O O . TRP A 1 94 ? 4.799 -1.799 6.807 1.00 98.44 94 TRP A O 1
ATOM 720 N N . ARG A 1 95 ? 4.073 0.075 5.807 1.00 97.31 95 ARG A N 1
ATOM 721 C CA . ARG A 1 95 ? 4.394 1.013 6.881 1.00 97.31 95 ARG A CA 1
ATOM 722 C C . ARG A 1 95 ? 3.095 1.596 7.408 1.00 97.31 95 ARG A C 1
ATOM 724 O O . ARG A 1 95 ? 2.292 2.120 6.638 1.00 97.31 95 ARG A O 1
ATOM 731 N N . VAL A 1 96 ? 2.858 1.486 8.710 1.00 97.25 96 VAL A N 1
ATOM 732 C CA . VAL A 1 96 ? 1.624 1.963 9.345 1.00 97.25 96 VAL A CA 1
ATOM 733 C C . VAL A 1 96 ? 1.957 2.963 10.443 1.00 97.25 96 VAL A C 1
ATOM 735 O O . VAL A 1 96 ? 2.555 2.619 11.465 1.00 97.25 96 VAL A O 1
ATOM 738 N N . VAL A 1 97 ? 1.500 4.195 10.250 1.00 94.62 97 VAL A N 1
ATOM 739 C CA . VAL A 1 97 ? 1.560 5.273 11.239 1.00 94.62 97 VAL A CA 1
ATOM 740 C C . VAL A 1 97 ? 0.171 5.466 11.826 1.00 94.62 97 VAL A C 1
ATOM 742 O O . VAL A 1 97 ? -0.809 5.619 11.094 1.00 94.62 97 VAL A O 1
ATOM 745 N N . VAL A 1 98 ? 0.075 5.458 13.154 1.00 93.88 98 VAL A N 1
ATOM 746 C CA . VAL A 1 98 ? -1.202 5.561 13.872 1.00 93.88 98 VAL A CA 1
ATOM 747 C C . VAL A 1 98 ? -1.180 6.789 14.764 1.00 93.88 98 VAL A C 1
ATOM 749 O O . VAL A 1 98 ? -0.333 6.909 15.646 1.00 93.88 98 VAL A O 1
ATOM 752 N N . GLY A 1 99 ? -2.124 7.699 14.540 1.00 91.62 99 GLY A N 1
ATOM 753 C CA . GLY A 1 99 ? -2.278 8.900 15.347 1.00 91.62 99 GLY A CA 1
ATOM 754 C C . GLY A 1 99 ? -2.759 8.600 16.773 1.00 91.62 99 GLY A C 1
ATOM 755 O O . GLY A 1 99 ? -3.385 7.568 17.032 1.00 91.62 99 GLY A O 1
ATOM 756 N N . PRO A 1 100 ? -2.554 9.534 17.718 1.00 89.00 100 PRO A N 1
ATOM 757 C CA . PRO A 1 100 ? -2.855 9.334 19.140 1.00 89.00 100 PRO A CA 1
ATOM 758 C C . PRO A 1 100 ? -4.355 9.190 19.445 1.00 89.00 100 PRO A C 1
ATOM 760 O O . PRO A 1 100 ? -4.734 8.823 20.559 1.00 89.00 100 PRO A O 1
ATOM 763 N N . SER A 1 101 ? -5.230 9.503 18.481 1.00 89.88 101 SER A N 1
ATOM 764 C CA . SER A 1 101 ? -6.680 9.332 18.615 1.00 89.88 101 SER A CA 1
ATOM 765 C C . SER A 1 101 ? -7.140 7.879 18.440 1.00 89.88 101 SER A C 1
ATOM 767 O O . SER A 1 101 ? -8.323 7.581 18.646 1.00 89.88 101 SER A O 1
ATOM 769 N N . LEU A 1 102 ? -6.215 6.979 18.087 1.00 94.06 102 LEU A N 1
ATOM 770 C CA . LEU A 1 102 ? -6.448 5.575 17.779 1.00 94.06 102 LEU A CA 1
ATOM 771 C C . LEU A 1 102 ? -5.509 4.661 18.576 1.00 94.06 102 LEU A C 1
ATOM 773 O O . LEU A 1 102 ? -4.481 5.063 19.107 1.00 94.06 102 LEU A O 1
ATOM 777 N N . SER A 1 103 ? -5.901 3.397 18.663 1.00 94.00 103 SER A N 1
ATOM 778 C CA . SER A 1 103 ? -5.081 2.279 19.116 1.00 94.00 103 SER A CA 1
ATOM 779 C C . SER A 1 103 ? -5.082 1.205 18.036 1.00 94.00 103 SER A C 1
ATOM 781 O O . SER A 1 103 ? -6.106 0.992 17.378 1.00 94.00 103 SER A O 1
ATOM 783 N N . LEU A 1 104 ? -3.941 0.539 17.865 1.00 95.31 104 LEU A N 1
ATOM 784 C CA . LEU A 1 104 ? -3.730 -0.486 16.851 1.00 95.31 104 LEU A CA 1
ATOM 785 C C . LEU A 1 104 ? -3.339 -1.810 17.506 1.00 95.31 104 LEU A C 1
ATOM 787 O O . LEU A 1 104 ? -2.490 -1.855 18.394 1.00 95.31 104 LEU A O 1
ATOM 791 N N . LYS A 1 105 ? -3.948 -2.896 17.034 1.00 96.69 105 LYS A N 1
ATOM 792 C CA . LYS A 1 105 ? -3.476 -4.266 17.250 1.00 96.69 105 LYS A CA 1
ATOM 793 C C . LYS A 1 105 ? -3.216 -4.919 15.903 1.00 96.69 105 LYS A C 1
ATOM 795 O O . LYS A 1 105 ? -3.999 -4.725 14.974 1.00 96.69 105 LYS A O 1
ATOM 800 N N . THR A 1 106 ? -2.165 -5.722 15.815 1.00 97.62 106 THR A N 1
ATOM 801 C CA . THR A 1 106 ? -1.761 -6.395 14.576 1.00 97.62 106 THR A CA 1
ATOM 802 C C . THR A 1 106 ? -1.675 -7.905 14.768 1.00 97.62 106 THR A C 1
ATOM 804 O O . THR A 1 106 ? -1.539 -8.401 15.887 1.00 97.62 106 THR A O 1
ATOM 807 N N . SER A 1 107 ? -1.827 -8.651 13.675 1.00 98.19 107 SER A N 1
ATOM 808 C CA . SER A 1 107 ? -1.664 -10.109 13.642 1.00 98.19 107 SER A CA 1
ATOM 809 C C . SER A 1 107 ? -1.378 -10.585 12.217 1.00 98.19 107 SER A C 1
ATOM 811 O O . SER A 1 107 ? -1.742 -9.899 11.259 1.00 98.19 107 SER A O 1
ATOM 813 N N . GLY A 1 108 ? -0.767 -11.764 12.088 1.00 97.94 108 GLY A N 1
ATOM 814 C CA . GLY A 1 108 ? -0.444 -12.397 10.809 1.00 97.94 108 GLY A CA 1
ATOM 815 C C . GLY A 1 108 ? 1.005 -12.169 10.388 1.00 97.94 108 GLY A C 1
ATOM 816 O O . GLY A 1 108 ? 1.768 -13.125 10.370 1.00 97.94 108 GLY A O 1
ATOM 817 N N . VAL A 1 109 ? 1.396 -10.915 10.150 1.00 97.69 109 VAL A N 1
ATOM 818 C CA . VAL A 1 109 ? 2.777 -10.541 9.787 1.00 97.69 109 VAL A CA 1
ATOM 819 C C . VAL A 1 109 ? 3.464 -9.868 10.982 1.00 97.69 109 VAL A C 1
ATOM 821 O O . VAL A 1 109 ? 2.854 -8.983 11.595 1.00 97.69 109 VAL A O 1
ATOM 824 N N . PRO A 1 110 ? 4.689 -10.278 11.363 1.00 95.44 110 PRO A N 1
ATOM 825 C CA . PRO A 1 110 ? 5.400 -9.688 12.493 1.00 95.44 110 PRO A CA 1
ATOM 826 C C . PRO A 1 110 ? 5.862 -8.254 12.196 1.00 95.44 110 PRO A C 1
ATOM 828 O O . PRO A 1 110 ? 6.213 -7.921 11.065 1.00 95.44 110 PRO A O 1
ATOM 831 N N . ILE A 1 111 ? 5.884 -7.415 13.236 1.00 93.94 111 ILE A N 1
ATOM 832 C CA . ILE A 1 111 ? 6.524 -6.093 13.177 1.00 93.94 111 ILE A CA 1
ATOM 833 C C . ILE A 1 111 ? 8.028 -6.282 12.978 1.00 93.94 111 ILE A C 1
ATOM 835 O O . ILE A 1 111 ? 8.637 -7.126 13.637 1.00 93.94 111 ILE A O 1
ATOM 839 N N . SER A 1 112 ? 8.600 -5.476 12.091 1.00 89.50 112 SER A N 1
ATOM 840 C CA . SER A 1 112 ? 10.039 -5.364 11.851 1.00 89.50 112 SER A CA 1
ATOM 841 C C . SER A 1 112 ? 10.566 -4.031 12.384 1.00 89.50 112 SER A C 1
ATOM 843 O O . SER A 1 112 ? 9.806 -3.072 12.534 1.00 89.50 112 SER A O 1
ATOM 845 N N . GLU A 1 113 ? 11.863 -3.969 12.674 1.00 78.88 113 GLU A N 1
ATOM 846 C CA . GLU A 1 113 ? 12.547 -2.692 12.894 1.00 78.88 113 GLU A CA 1
ATOM 847 C C . GLU A 1 113 ? 12.639 -1.942 11.551 1.00 78.88 113 GLU A C 1
ATOM 849 O O . GLU A 1 113 ? 12.963 -2.584 10.548 1.00 78.88 113 GLU A O 1
ATOM 854 N N . PRO A 1 114 ? 12.332 -0.630 11.495 1.00 73.56 114 PRO A N 1
ATOM 855 C CA . PRO A 1 114 ? 12.445 0.137 10.256 1.00 73.56 114 PRO A CA 1
ATOM 856 C C . PRO A 1 114 ? 13.887 0.151 9.737 1.00 73.56 114 PRO A C 1
ATOM 858 O O . PRO A 1 114 ? 14.822 0.357 10.513 1.00 73.56 114 PRO A O 1
ATOM 861 N N . GLU A 1 115 ? 14.066 -0.020 8.425 1.00 67.94 115 GLU A N 1
ATOM 862 C CA . GLU A 1 115 ? 15.395 -0.041 7.787 1.00 67.94 115 GLU A CA 1
ATOM 863 C C . GLU A 1 115 ? 16.159 1.288 7.957 1.00 67.94 115 GLU A C 1
ATOM 865 O O . GLU A 1 115 ? 17.376 1.289 8.138 1.00 67.94 115 GLU A O 1
ATOM 870 N N . ASP A 1 116 ? 15.433 2.410 7.982 1.00 67.12 116 ASP A N 1
ATOM 871 C CA . ASP A 1 116 ? 15.985 3.767 8.095 1.00 67.12 116 ASP A CA 1
ATOM 872 C C . ASP A 1 116 ? 16.273 4.191 9.557 1.00 67.12 116 ASP A C 1
ATOM 874 O O . ASP A 1 116 ? 16.768 5.290 9.810 1.00 67.12 116 ASP A O 1
ATOM 878 N N . GLY A 1 117 ? 16.016 3.308 10.531 1.00 64.75 117 GLY A N 1
ATOM 879 C CA . GLY A 1 117 ? 16.147 3.597 11.960 1.00 64.75 117 GLY A CA 1
ATOM 880 C C . GLY A 1 117 ? 14.906 4.265 12.565 1.00 64.75 117 GLY A C 1
ATOM 881 O O . GLY A 1 117 ? 13.824 4.275 11.983 1.00 64.75 117 GLY A O 1
ATOM 882 N N . ILE A 1 118 ? 15.039 4.768 13.794 1.00 63.03 118 ILE A N 1
ATOM 883 C CA . ILE A 1 118 ? 13.972 5.510 14.478 1.00 63.03 118 ILE A CA 1
ATOM 884 C C . ILE A 1 118 ? 14.175 6.990 14.147 1.00 63.03 118 ILE A C 1
ATOM 886 O O . ILE A 1 118 ? 15.177 7.561 14.573 1.00 63.03 118 ILE A O 1
ATOM 890 N N . ASP A 1 119 ? 13.253 7.588 13.389 1.00 60.78 119 ASP A N 1
ATOM 891 C CA . ASP A 1 119 ? 13.285 9.020 13.075 1.00 60.78 119 ASP A CA 1
ATOM 892 C C . ASP A 1 119 ? 13.238 9.878 14.353 1.00 60.78 119 ASP A C 1
ATOM 894 O O . ASP A 1 119 ? 12.490 9.584 15.291 1.00 60.78 119 ASP A O 1
ATOM 898 N N . ASP A 1 120 ? 13.983 10.990 14.356 1.00 59.59 120 ASP A N 1
AT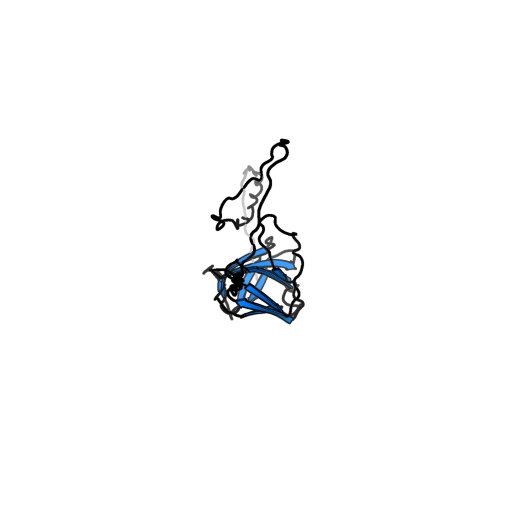OM 899 C CA . ASP A 1 120 ? 14.025 11.970 15.458 1.00 59.59 120 ASP A CA 1
ATOM 900 C C . ASP A 1 120 ? 12.679 12.702 15.672 1.00 59.59 120 ASP A C 1
ATOM 902 O O . ASP A 1 120 ? 12.491 13.385 16.678 1.00 59.59 120 ASP A O 1
ATOM 906 N N . ASP A 1 121 ? 11.728 12.561 14.742 1.00 65.06 121 ASP A N 1
ATOM 907 C CA . ASP A 1 121 ? 10.414 13.218 14.769 1.00 65.06 121 ASP A CA 1
ATOM 908 C C . ASP A 1 121 ? 9.407 12.560 15.748 1.00 65.06 121 ASP A C 1
ATOM 910 O O . ASP A 1 121 ? 8.223 12.904 15.743 1.00 65.06 121 ASP A O 1
ATOM 914 N N . ASP A 1 122 ? 9.847 11.624 16.603 1.00 64.19 122 ASP A N 1
ATOM 915 C CA . ASP A 1 122 ? 9.053 10.907 17.625 1.00 64.19 122 ASP A CA 1
ATOM 916 C C . ASP A 1 122 ? 7.838 10.107 17.079 1.00 64.19 122 ASP A C 1
ATOM 918 O O . ASP A 1 122 ? 7.038 9.553 17.847 1.00 64.19 122 ASP A O 1
ATOM 922 N N . VAL A 1 123 ? 7.661 10.011 15.755 1.00 72.81 123 VAL A N 1
ATOM 923 C CA . VAL A 1 123 ? 6.541 9.286 15.139 1.00 72.81 123 VAL A CA 1
ATOM 924 C C . VAL A 1 123 ? 6.899 7.813 14.970 1.00 72.81 123 VAL A C 1
ATOM 926 O O . VAL A 1 123 ? 7.660 7.425 14.092 1.00 72.81 123 VAL A O 1
ATOM 929 N N . TRP A 1 124 ? 6.285 6.959 15.787 1.00 84.06 124 TRP A N 1
ATOM 930 C CA . TRP A 1 124 ? 6.466 5.514 15.680 1.00 84.06 124 TRP A CA 1
ATOM 931 C C . TRP A 1 124 ? 5.823 4.938 14.402 1.00 84.06 124 TRP A C 1
ATOM 933 O O . TRP A 1 124 ? 4.597 4.980 14.229 1.00 84.06 124 TRP A O 1
ATOM 943 N N . VAL A 1 125 ? 6.649 4.340 13.539 1.00 90.69 125 VAL A N 1
ATOM 944 C CA . VAL A 1 125 ? 6.237 3.623 12.322 1.00 90.69 125 VAL A CA 1
ATOM 945 C C . VAL A 1 125 ? 6.215 2.119 12.594 1.00 90.69 125 VAL A C 1
ATOM 947 O O . VAL A 1 125 ? 7.204 1.539 13.029 1.00 90.69 125 VAL A O 1
ATOM 950 N N . HIS A 1 126 ? 5.091 1.459 12.310 1.00 94.06 126 HIS A N 1
ATOM 951 C CA . HIS A 1 126 ? 5.013 -0.003 12.335 1.00 94.06 126 HIS A CA 1
ATOM 952 C C . HIS A 1 126 ? 5.328 -0.531 10.935 1.00 94.06 126 HIS A C 1
ATOM 954 O O . HIS A 1 126 ? 4.496 -0.397 10.035 1.00 94.06 126 HIS A O 1
ATOM 960 N N . GLU A 1 127 ? 6.510 -1.109 10.747 1.00 96.19 127 GLU A N 1
ATOM 961 C CA . GLU A 1 127 ? 6.928 -1.675 9.464 1.00 96.19 127 GLU A CA 1
ATOM 962 C C . GLU A 1 127 ? 6.718 -3.195 9.418 1.00 96.19 127 GLU A C 1
ATOM 964 O O . GLU A 1 127 ? 6.915 -3.903 10.410 1.00 96.19 127 GLU A O 1
ATOM 969 N N . PHE A 1 128 ? 6.297 -3.697 8.258 1.00 97.69 128 PHE A N 1
ATOM 970 C CA . PHE A 1 128 ? 6.024 -5.105 7.998 1.00 97.69 128 PHE A CA 1
ATOM 971 C C . PHE A 1 128 ? 6.588 -5.513 6.635 1.00 97.69 128 PHE A C 1
ATOM 973 O O . PHE A 1 128 ? 6.329 -4.853 5.625 1.00 97.69 128 PHE A O 1
ATOM 980 N N . HIS A 1 129 ? 7.275 -6.655 6.612 1.00 97.56 129 HIS A N 1
ATOM 981 C CA . HIS A 1 129 ? 7.834 -7.287 5.413 1.00 97.56 129 HIS A CA 1
ATOM 982 C C . HIS A 1 129 ? 7.148 -8.641 5.188 1.00 97.56 129 HIS A C 1
ATOM 984 O O . HIS A 1 129 ? 7.652 -9.665 5.651 1.00 97.56 129 HIS A O 1
ATOM 990 N N . PRO A 1 130 ? 5.958 -8.667 4.562 1.00 98.12 130 PRO A N 1
ATOM 991 C CA . PRO A 1 130 ? 5.205 -9.901 4.382 1.00 98.12 130 PRO A CA 1
ATOM 992 C C . PRO A 1 130 ? 5.898 -10.864 3.416 1.00 98.12 130 PRO A C 1
ATOM 994 O O . PRO A 1 130 ? 6.373 -10.473 2.344 1.00 98.12 130 PRO A O 1
ATOM 997 N N . LEU A 1 131 ? 5.873 -12.152 3.747 1.00 97.50 131 LEU A N 1
ATOM 998 C CA . LEU A 1 131 ? 6.191 -13.201 2.783 1.00 97.50 131 LEU A CA 1
ATOM 999 C C . LEU A 1 131 ? 5.037 -13.376 1.773 1.00 97.50 131 LEU A C 1
ATOM 1001 O O . LEU A 1 131 ? 3.899 -12.976 2.038 1.00 97.50 131 LEU A O 1
ATOM 1005 N N . PRO A 1 132 ? 5.292 -13.989 0.602 1.00 97.44 132 PRO A N 1
ATOM 1006 C CA . PRO A 1 132 ? 4.262 -14.221 -0.407 1.00 97.44 132 PRO A CA 1
ATOM 1007 C C . PRO A 1 132 ? 3.021 -14.931 0.150 1.00 97.44 132 PRO A C 1
ATOM 1009 O O . PRO A 1 132 ? 3.126 -16.005 0.739 1.00 97.44 132 PRO A O 1
ATOM 1012 N N . GLY A 1 133 ? 1.842 -14.348 -0.080 1.00 96.94 133 GLY A N 1
ATOM 1013 C CA . GLY A 1 133 ? 0.559 -14.876 0.395 1.00 96.94 133 GLY A CA 1
ATOM 1014 C C . GLY A 1 133 ? 0.246 -14.621 1.873 1.00 96.94 133 GLY A C 1
ATOM 1015 O O . GLY A 1 133 ? -0.856 -14.959 2.308 1.00 96.94 133 GLY A O 1
ATOM 1016 N N . GLU A 1 134 ? 1.155 -14.028 2.652 1.00 98.31 134 GLU A N 1
ATOM 1017 C CA . GLU A 1 134 ? 0.853 -13.662 4.035 1.00 98.31 134 GLU A CA 1
ATOM 1018 C C . GLU A 1 134 ? -0.157 -12.519 4.115 1.00 98.31 134 GLU A C 1
ATOM 1020 O O . GLU A 1 134 ? -0.234 -11.637 3.255 1.00 98.31 134 GLU A O 1
ATOM 1025 N N . THR A 1 135 ? -0.918 -12.520 5.206 1.00 98.56 135 THR A N 1
ATOM 1026 C CA . THR A 1 135 ? -1.965 -11.538 5.460 1.00 98.56 135 THR A CA 1
ATOM 1027 C C . THR A 1 135 ? -1.696 -10.807 6.768 1.00 98.56 135 THR A C 1
ATOM 1029 O O . THR A 1 135 ? -1.669 -11.422 7.832 1.00 98.56 135 THR A O 1
ATOM 1032 N N . LEU A 1 136 ? -1.576 -9.482 6.706 1.00 98.56 136 LEU A N 1
ATOM 1033 C CA . LEU A 1 136 ? -1.587 -8.606 7.872 1.00 98.56 136 LEU A CA 1
ATOM 1034 C C . LEU A 1 136 ? -3.018 -8.169 8.168 1.00 98.56 136 LEU A C 1
ATOM 1036 O O . LEU A 1 136 ? -3.693 -7.563 7.331 1.00 98.56 136 LEU A O 1
ATOM 1040 N N . LYS A 1 137 ? -3.463 -8.428 9.396 1.00 98.56 137 LYS A N 1
ATOM 1041 C CA . LYS A 1 137 ? -4.719 -7.897 9.925 1.00 98.56 137 LYS A CA 1
ATOM 1042 C C . LYS A 1 137 ? -4.434 -6.804 10.945 1.00 98.56 137 LYS A C 1
ATOM 1044 O O . LYS A 1 137 ? -3.828 -7.062 11.986 1.00 98.56 137 LYS A O 1
ATOM 1049 N N . LEU A 1 138 ? -4.953 -5.612 10.670 1.00 98.31 138 LEU A N 1
ATOM 1050 C CA . LEU A 1 138 ? -4.936 -4.452 11.555 1.00 98.31 138 LEU A CA 1
ATOM 1051 C C . LEU A 1 138 ? -6.313 -4.310 12.208 1.00 98.31 138 LEU A C 1
ATOM 1053 O O . LEU A 1 138 ? -7.319 -4.224 11.508 1.00 98.31 138 LEU A O 1
ATOM 1057 N N . THR A 1 139 ? -6.368 -4.280 13.538 1.00 98.06 139 THR A N 1
ATOM 1058 C CA . THR A 1 139 ? -7.588 -3.982 14.305 1.00 98.06 139 THR A CA 1
ATOM 1059 C C . THR A 1 139 ? -7.437 -2.615 14.950 1.00 98.06 139 THR A C 1
ATOM 1061 O O . THR A 1 139 ? -6.512 -2.405 15.739 1.00 98.06 139 THR A O 1
ATOM 1064 N N . ILE A 1 140 ? -8.325 -1.688 14.598 1.00 96.69 140 ILE A N 1
ATOM 1065 C CA . ILE A 1 140 ? -8.167 -0.261 14.875 1.00 96.69 140 ILE A CA 1
ATOM 1066 C C . ILE A 1 140 ? -9.372 0.225 15.674 1.00 96.69 140 ILE A C 1
ATOM 1068 O O . ILE A 1 140 ? -10.518 0.060 15.262 1.00 96.69 140 ILE A O 1
ATOM 1072 N N . ALA A 1 141 ? -9.116 0.825 16.832 1.00 93.56 141 ALA A N 1
ATOM 1073 C CA . ALA A 1 141 ? -10.155 1.280 17.752 1.00 93.56 141 ALA A CA 1
ATOM 1074 C C . ALA A 1 141 ? -9.772 2.616 18.383 1.00 93.56 141 ALA A C 1
ATOM 1076 O O . ALA A 1 141 ? -8.591 2.947 18.482 1.00 93.56 141 ALA A O 1
ATOM 1077 N N . ARG A 1 142 ? -10.753 3.370 18.892 1.00 88.31 142 ARG A N 1
ATOM 1078 C CA . ARG A 1 142 ? -10.442 4.513 19.763 1.00 88.31 142 ARG A CA 1
ATOM 1079 C C . ARG A 1 142 ? -9.807 4.015 21.072 1.00 88.31 142 ARG A C 1
ATOM 1081 O O . ARG A 1 142 ? -10.234 2.971 21.572 1.00 88.31 142 ARG A O 1
ATOM 1088 N N . PRO A 1 143 ? -8.853 4.753 21.667 1.00 81.44 143 PRO A N 1
ATOM 1089 C CA . PRO A 1 143 ? -8.277 4.399 22.951 1.00 81.44 143 PRO A CA 1
ATOM 1090 C C . PRO A 1 143 ? -9.375 4.277 24.004 1.00 81.44 143 PRO A C 1
ATOM 1092 O O . PRO A 1 143 ? -10.137 5.219 24.246 1.00 81.44 143 PRO A O 1
ATOM 1095 N N . VAL A 1 144 ? -9.444 3.127 24.668 1.00 72.69 144 VAL A N 1
ATOM 1096 C CA . VAL A 1 144 ? -10.245 3.009 25.883 1.00 72.69 144 VAL A CA 1
ATOM 1097 C C . VAL A 1 144 ? -9.564 3.851 26.959 1.00 72.69 144 VAL A C 1
ATOM 1099 O O . VAL A 1 144 ? -8.429 3.588 27.351 1.00 72.69 144 VAL A O 1
ATOM 1102 N N . GLN A 1 145 ? -10.231 4.911 27.415 1.00 62.25 145 GLN A N 1
ATOM 1103 C CA . GLN A 1 145 ? -9.753 5.694 28.551 1.00 62.25 145 GLN A CA 1
ATOM 1104 C C . GLN A 1 145 ? -9.643 4.749 29.751 1.00 62.25 145 GLN A C 1
ATOM 1106 O O . GLN A 1 145 ? -10.657 4.264 30.261 1.00 62.25 145 GLN A O 1
ATOM 1111 N N . SER A 1 146 ? -8.423 4.471 30.211 1.00 59.94 146 SER A N 1
ATOM 1112 C CA . SER A 1 146 ? -8.242 3.740 31.457 1.00 59.94 146 SER A CA 1
ATOM 1113 C C . SER A 1 146 ? -8.785 4.617 32.582 1.00 59.94 146 SER A C 1
ATOM 1115 O O . SER A 1 146 ? -8.287 5.705 32.882 1.00 59.94 146 SER A O 1
ATOM 1117 N N . ARG A 1 147 ? -9.894 4.180 33.183 1.00 57.62 147 ARG A N 1
ATOM 1118 C CA . ARG A 1 147 ? -10.497 4.856 34.328 1.00 57.62 147 ARG A CA 1
ATOM 1119 C C . ARG A 1 147 ? -9.459 4.825 35.451 1.00 57.62 147 ARG A C 1
ATOM 1121 O O . ARG A 1 147 ? -9.255 3.785 36.072 1.00 57.62 147 ARG A O 1
ATOM 1128 N N . ARG A 1 148 ? -8.773 5.944 35.713 1.00 55.41 148 ARG A N 1
ATOM 1129 C CA . ARG A 1 148 ? -7.911 6.059 36.894 1.00 55.41 148 ARG A CA 1
ATOM 1130 C C . ARG A 1 148 ? -8.800 5.861 38.116 1.00 55.41 148 ARG A C 1
ATOM 1132 O O . ARG A 1 148 ? -9.619 6.722 38.437 1.00 55.41 148 ARG A O 1
ATOM 1139 N N . HIS A 1 149 ? -8.656 4.719 38.781 1.00 52.03 149 HIS A N 1
ATOM 1140 C CA . HIS A 1 149 ? -9.270 4.475 40.076 1.00 52.03 149 HIS A CA 1
ATOM 1141 C C . HIS A 1 149 ? -8.692 5.508 41.049 1.00 52.03 149 HIS A C 1
ATOM 1143 O O . HIS A 1 149 ? -7.592 5.354 41.576 1.00 52.03 149 HIS A O 1
ATOM 1149 N N . ARG A 1 150 ? -9.410 6.615 41.262 1.00 54.44 150 ARG A N 1
ATOM 1150 C CA . ARG A 1 150 ? -9.085 7.560 42.327 1.00 54.44 150 ARG A CA 1
ATOM 1151 C C . ARG A 1 150 ? -9.445 6.854 43.631 1.00 54.44 150 ARG A C 1
ATOM 1153 O O . ARG A 1 150 ? -10.603 6.863 44.044 1.00 54.44 150 ARG A O 1
ATOM 1160 N N . GLY A 1 151 ? -8.464 6.175 44.224 1.00 51.44 151 GLY A N 1
ATOM 1161 C CA . GLY A 1 151 ? -8.574 5.581 45.550 1.00 51.44 151 GLY A CA 1
ATOM 1162 C C . GLY A 1 151 ? -9.079 6.639 46.526 1.00 51.44 151 GLY A C 1
ATOM 1163 O O . GLY A 1 151 ? -8.400 7.622 46.819 1.00 51.44 151 GLY A O 1
ATOM 1164 N N . ARG A 1 152 ? -10.322 6.472 46.972 1.00 50.75 152 ARG A N 1
ATOM 1165 C CA . ARG A 1 152 ? -10.983 7.342 47.936 1.00 50.75 152 ARG A CA 1
ATOM 1166 C C . ARG A 1 152 ? -10.379 7.028 49.305 1.00 50.75 152 ARG A C 1
ATOM 1168 O O . ARG A 1 152 ? -10.827 6.097 49.961 1.00 50.75 152 ARG A O 1
ATOM 1175 N N . ARG A 1 153 ? -9.370 7.784 49.753 1.00 57.22 153 ARG A N 1
ATOM 1176 C CA . ARG A 1 153 ? -8.983 7.781 51.175 1.00 57.22 153 ARG A CA 1
ATOM 1177 C C . ARG A 1 153 ? -10.098 8.469 51.985 1.00 57.22 153 ARG A C 1
ATOM 1179 O O . ARG A 1 153 ? -10.082 9.680 52.162 1.00 57.22 153 ARG A O 1
ATOM 1186 N N . ARG A 1 154 ? -11.098 7.699 52.424 1.00 48.06 154 ARG A N 1
ATOM 1187 C CA . ARG A 1 154 ? -11.741 7.866 53.745 1.00 48.06 154 ARG A CA 1
ATOM 1188 C C . ARG A 1 154 ? -10.869 7.019 54.684 1.00 48.06 154 ARG A C 1
ATOM 1190 O O . ARG A 1 154 ? -10.638 5.871 54.347 1.00 48.06 154 ARG A O 1
ATOM 1197 N N . GLY A 1 155 ? -10.252 7.481 55.761 1.00 47.97 155 GLY A N 1
ATOM 1198 C CA . GLY A 1 155 ? -10.569 8.572 56.666 1.00 47.97 155 GLY A CA 1
ATOM 1199 C C . GLY A 1 155 ? -10.801 7.920 58.023 1.00 47.97 155 GLY A C 1
ATOM 1200 O O . GLY A 1 155 ? -11.895 7.420 58.232 1.00 47.97 155 GLY A O 1
ATOM 1201 N N . GLU A 1 156 ? -9.792 7.898 58.895 1.00 41.97 156 GLU A N 1
ATOM 1202 C CA . GLU A 1 156 ? -9.996 7.702 60.332 1.00 41.97 156 GLU A CA 1
ATOM 1203 C C . GLU A 1 156 ? -8.838 8.319 61.125 1.00 41.97 156 GLU A C 1
ATOM 1205 O O . GLU A 1 156 ? -7.712 8.440 60.646 1.00 41.97 156 GLU A O 1
ATOM 1210 N N . SER A 1 157 ? -9.190 8.818 62.299 1.00 46.94 157 SER A N 1
ATOM 1211 C CA . SER A 1 157 ? -8.562 9.894 63.061 1.00 46.94 157 SER A CA 1
ATOM 1212 C C . SER A 1 157 ? -8.371 9.485 64.527 1.00 46.94 157 SER A C 1
ATOM 1214 O O . SER A 1 157 ? -9.078 8.598 64.988 1.00 46.94 157 SER A O 1
ATOM 1216 N N . ALA A 1 158 ? -7.530 10.252 65.244 1.00 44.19 158 ALA A N 1
ATOM 1217 C CA . ALA A 1 158 ? -7.130 10.184 66.670 1.00 44.19 158 ALA A CA 1
ATOM 1218 C C . ALA A 1 158 ? -5.784 9.453 66.890 1.00 44.19 158 ALA A C 1
ATOM 1220 O O . ALA A 1 158 ? -5.495 8.492 66.200 1.00 44.19 158 ALA A O 1
ATOM 1221 N N . GLN A 1 159 ? -4.848 9.904 67.733 1.00 48.31 159 GLN A N 1
ATOM 1222 C CA . GLN A 1 159 ? -4.946 10.656 68.988 1.00 48.31 159 GLN A CA 1
ATOM 1223 C C . GLN A 1 159 ? -3.965 11.848 69.082 1.00 48.31 159 GLN A C 1
ATOM 1225 O O . GLN A 1 159 ? -2.905 11.888 68.465 1.00 48.31 159 GLN A O 1
ATOM 1230 N N . ARG A 1 160 ? -4.338 12.808 69.938 1.00 47.78 160 ARG A N 1
ATOM 1231 C CA . ARG A 1 160 ? -3.527 13.922 70.462 1.00 47.78 160 ARG A CA 1
ATOM 1232 C C . ARG A 1 160 ? -2.449 13.408 71.436 1.00 47.78 160 ARG A C 1
ATOM 1234 O O . ARG A 1 160 ? -2.723 12.441 72.128 1.00 47.78 160 ARG A O 1
ATOM 1241 N N . HIS A 1 161 ? -1.313 14.106 71.572 1.00 42.66 161 HIS A N 1
ATOM 1242 C CA . HIS A 1 161 ? -0.788 14.717 72.817 1.00 42.66 161 HIS A CA 1
ATOM 1243 C C . HIS A 1 161 ? 0.579 15.411 72.571 1.00 42.66 161 HIS A C 1
ATOM 1245 O O . HIS A 1 161 ? 1.178 15.264 71.515 1.00 42.66 161 HIS A O 1
ATOM 1251 N N . ARG A 1 162 ? 0.958 16.303 73.496 1.00 41.56 162 ARG A N 1
ATOM 1252 C CA . ARG A 1 162 ? 1.767 17.534 73.349 1.00 41.56 162 ARG A CA 1
ATOM 1253 C C . ARG A 1 162 ? 3.305 17.381 73.437 1.00 41.56 162 ARG A C 1
ATOM 1255 O O . ARG A 1 162 ? 3.793 16.443 74.043 1.00 41.56 162 ARG A O 1
ATOM 1262 N N . HIS A 1 163 ? 3.960 18.487 73.033 1.00 36.75 163 HIS A N 1
ATOM 1263 C CA . HIS A 1 163 ? 5.241 19.088 73.483 1.00 36.75 163 HIS A CA 1
ATOM 1264 C C . HIS A 1 163 ? 6.570 18.589 72.885 1.00 36.75 163 HIS A C 1
ATOM 1266 O O . HIS A 1 163 ? 7.066 17.543 73.267 1.00 36.75 163 HIS A O 1
ATOM 1272 N N . ALA A 1 164 ? 7.214 19.411 72.038 1.00 32.75 164 ALA A N 1
ATOM 1273 C CA . ALA A 1 164 ? 8.272 20.387 72.382 1.00 32.75 164 ALA A CA 1
ATOM 1274 C C . ALA A 1 164 ? 8.989 20.887 71.096 1.00 32.75 164 ALA A C 1
ATOM 1276 O O . ALA A 1 164 ? 9.305 20.1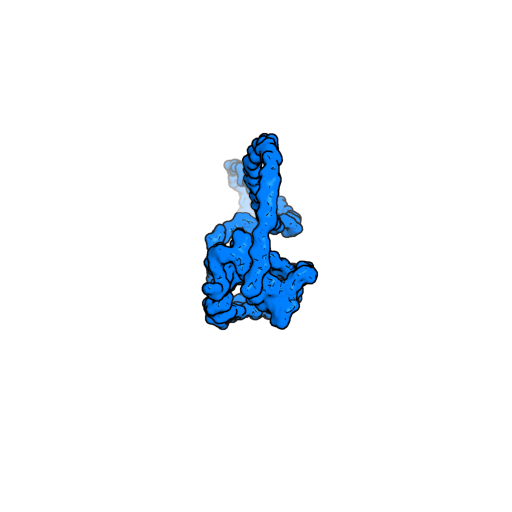00 70.211 1.0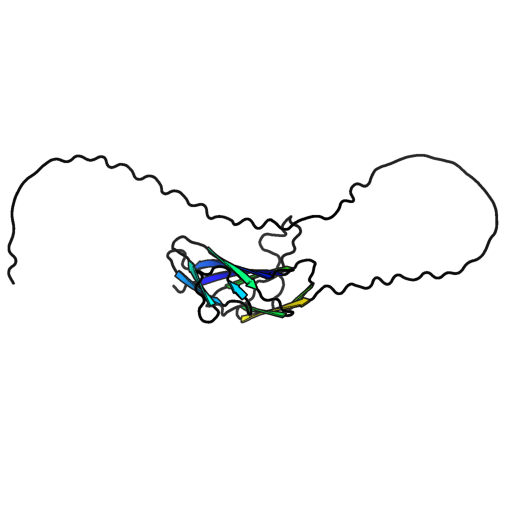0 32.75 164 ALA A O 1
ATOM 1277 N N . GLN A 1 165 ? 9.214 22.200 70.985 1.00 37.59 165 GLN A N 1
ATOM 1278 C CA . GLN A 1 165 ? 10.111 22.869 70.018 1.00 37.59 165 GLN A CA 1
ATOM 1279 C C . GLN A 1 165 ? 11.527 23.010 70.638 1.00 37.59 165 GLN A C 1
ATOM 1281 O O . GLN A 1 165 ? 11.646 22.825 71.849 1.00 37.59 165 GLN A O 1
ATOM 1286 N N . PRO A 1 166 ? 12.538 23.573 69.943 1.00 49.25 166 PRO A N 1
ATOM 1287 C CA . PRO A 1 166 ? 13.022 23.289 68.586 1.00 49.25 166 PRO A CA 1
ATOM 1288 C C . PRO A 1 166 ? 14.564 23.129 68.580 1.00 49.25 166 PRO A C 1
ATOM 1290 O O . PRO A 1 166 ? 15.238 23.600 69.490 1.00 49.25 166 PRO A O 1
ATOM 1293 N N . HIS A 1 167 ? 15.166 22.573 67.525 1.00 37.66 167 HIS A N 1
ATOM 1294 C CA . HIS A 1 167 ? 16.596 22.796 67.277 1.00 37.66 167 HIS A CA 1
ATOM 1295 C C . HIS A 1 167 ? 16.907 23.012 65.794 1.00 37.66 167 HIS A C 1
ATOM 1297 O O . HIS A 1 167 ? 16.612 22.175 64.951 1.00 37.66 167 HIS A O 1
ATOM 1303 N N . ALA A 1 168 ? 17.540 24.168 65.583 1.00 33.28 168 ALA A N 1
ATOM 1304 C CA . ALA A 1 168 ? 18.625 24.488 64.665 1.00 33.28 168 ALA A CA 1
ATOM 1305 C C . ALA A 1 168 ? 18.422 24.366 63.143 1.00 33.28 168 ALA A C 1
ATOM 1307 O O . ALA A 1 168 ? 18.316 23.301 62.547 1.00 33.28 168 ALA A O 1
ATOM 1308 N N . TYR A 1 169 ? 18.498 25.558 62.562 1.00 30.92 169 TYR A N 1
ATOM 1309 C CA . TYR A 1 169 ? 18.792 25.937 61.189 1.00 30.92 169 TYR A CA 1
ATOM 1310 C C . TYR A 1 169 ? 20.134 25.359 60.699 1.00 30.92 169 TYR A C 1
ATOM 1312 O O . TYR A 1 169 ? 21.117 25.404 61.438 1.00 30.92 169 TYR A O 1
ATOM 1320 N N . ALA A 1 170 ? 20.193 24.927 59.439 1.00 34.62 170 ALA A N 1
ATOM 1321 C CA . ALA A 1 170 ? 21.379 25.060 58.592 1.00 34.62 170 ALA A CA 1
ATOM 1322 C C . ALA A 1 170 ? 20.949 25.082 57.115 1.00 34.62 170 ALA A C 1
ATOM 1324 O O . ALA A 1 170 ? 20.298 24.161 56.625 1.00 34.62 170 ALA A O 1
ATOM 1325 N N . GLU A 1 171 ? 21.297 26.189 56.463 1.00 34.34 171 GLU A N 1
ATOM 1326 C CA . GLU A 1 171 ? 21.202 26.497 55.032 1.00 34.34 171 GLU A CA 1
ATOM 1327 C C . GLU A 1 171 ? 21.844 25.387 54.174 1.00 34.34 171 GLU A C 1
ATOM 1329 O O . GLU A 1 171 ? 22.795 24.738 54.597 1.00 34.34 171 GLU A O 1
ATOM 1334 N N . SER A 1 172 ? 21.435 25.122 52.932 1.00 33.94 172 SER A N 1
ATOM 1335 C CA . SER A 1 172 ? 21.679 26.001 51.780 1.00 33.94 172 SER A CA 1
ATOM 1336 C C . SER A 1 172 ? 21.070 25.423 50.482 1.00 33.94 172 SER A C 1
ATOM 1338 O O . SER A 1 172 ? 20.664 24.267 50.414 1.00 33.94 172 SER A O 1
ATOM 1340 N N . ASP A 1 173 ? 20.985 26.309 49.493 1.00 39.81 173 ASP A N 1
ATOM 1341 C CA . ASP A 1 173 ? 20.035 26.453 48.380 1.00 39.81 173 ASP A CA 1
ATOM 1342 C C . ASP A 1 173 ? 20.574 25.840 47.035 1.00 39.81 173 ASP A C 1
ATOM 1344 O O . ASP A 1 173 ? 21.437 24.967 47.085 1.00 39.81 173 ASP A O 1
ATOM 1348 N N . PRO A 1 174 ? 20.156 26.250 45.815 1.00 52.50 174 PRO A N 1
ATOM 1349 C CA . PRO A 1 174 ? 19.185 25.595 44.920 1.00 52.50 174 PRO A CA 1
ATOM 1350 C C . PRO A 1 174 ? 19.743 25.125 43.551 1.00 52.50 174 PRO A C 1
ATOM 1352 O O . PRO A 1 174 ? 20.785 25.583 43.097 1.00 52.50 174 PRO A O 1
ATOM 1355 N N . ALA A 1 175 ? 18.957 24.335 42.801 1.00 32.06 175 ALA A N 1
ATOM 1356 C CA . ALA A 1 175 ? 18.838 24.418 41.326 1.00 32.06 175 ALA A CA 1
ATOM 1357 C C . ALA A 1 175 ? 17.646 23.550 40.849 1.00 32.06 175 ALA A C 1
ATOM 1359 O O . ALA A 1 175 ? 17.659 22.339 41.014 1.00 32.06 175 ALA A O 1
ATOM 1360 N N . ARG A 1 176 ? 16.491 24.125 40.486 1.00 34.16 176 ARG A N 1
ATOM 1361 C CA . ARG A 1 176 ? 16.106 24.647 39.154 1.00 34.16 176 ARG A CA 1
ATOM 1362 C C . ARG A 1 176 ? 15.816 23.529 38.134 1.00 34.16 176 ARG A C 1
ATOM 1364 O O . ARG A 1 176 ? 16.665 23.178 37.329 1.00 34.16 176 ARG A O 1
ATOM 1371 N N . ASP A 1 177 ? 14.581 23.029 38.168 1.00 35.81 177 ASP A N 1
ATOM 1372 C CA . ASP A 1 177 ? 13.971 22.180 37.134 1.00 35.81 177 ASP A CA 1
ATOM 1373 C C . ASP A 1 177 ? 13.270 23.074 36.087 1.00 35.81 177 ASP A C 1
ATOM 1375 O O . ASP A 1 177 ? 12.398 23.872 36.464 1.00 35.81 177 ASP A O 1
ATOM 1379 N N . PRO A 1 178 ? 13.663 23.046 34.801 1.00 37.56 178 PRO A N 1
ATOM 1380 C CA . PRO A 1 178 ? 13.008 23.824 33.765 1.00 37.56 178 PRO A CA 1
ATOM 1381 C C . PRO A 1 178 ? 11.913 23.017 33.053 1.00 37.56 178 PRO A C 1
ATOM 1383 O O . PRO A 1 178 ? 12.101 21.876 32.656 1.00 37.56 178 PRO A O 1
ATOM 1386 N N . GLY A 1 179 ? 10.812 23.699 32.729 1.00 31.61 179 GLY A N 1
ATOM 1387 C CA . GLY A 1 179 ? 10.172 23.474 31.430 1.00 31.61 179 GLY A CA 1
ATOM 1388 C C . GLY A 1 179 ? 8.873 22.673 31.411 1.00 31.61 179 GLY A C 1
ATOM 1389 O O . GLY A 1 179 ? 8.774 21.631 30.776 1.00 31.61 179 GLY A O 1
ATOM 1390 N N . ARG A 1 180 ? 7.807 23.248 31.972 1.00 38.16 180 ARG A N 1
ATOM 1391 C CA . ARG A 1 180 ? 6.433 23.007 31.505 1.00 38.16 180 ARG A CA 1
ATOM 1392 C C . ARG A 1 180 ? 6.103 23.997 30.383 1.00 38.16 180 ARG A C 1
ATOM 1394 O O . ARG A 1 180 ? 5.868 25.156 30.706 1.00 38.16 180 ARG A O 1
ATOM 1401 N N . GLN A 1 181 ? 5.977 23.538 29.133 1.00 39.19 181 GLN A N 1
ATOM 1402 C CA . GLN A 1 181 ? 5.156 24.139 28.054 1.00 39.19 181 GLN A CA 1
ATOM 1403 C C . GLN A 1 181 ? 4.696 22.985 27.126 1.00 39.19 181 GLN A C 1
ATOM 1405 O O . GLN A 1 181 ? 5.519 22.217 26.659 1.00 39.19 181 GLN A O 1
ATOM 1410 N N . SER A 1 182 ? 3.408 22.609 27.079 1.00 37.91 182 SER A N 1
ATOM 1411 C CA . SER A 1 182 ? 2.357 23.166 26.196 1.00 37.91 182 SER A CA 1
ATOM 1412 C C . SER A 1 182 ? 2.679 22.956 24.707 1.00 37.91 182 SER A C 1
ATOM 1414 O O . SER A 1 182 ? 3.311 23.803 24.098 1.00 37.91 182 SER A O 1
ATOM 1416 N N . ARG A 1 183 ? 2.380 21.787 24.122 1.00 41.12 183 ARG A N 1
ATOM 1417 C CA . ARG A 1 183 ? 1.155 21.484 23.337 1.00 41.12 183 ARG A CA 1
ATOM 1418 C C . ARG A 1 183 ? 0.688 22.628 22.423 1.00 41.12 183 ARG A C 1
ATOM 1420 O O . ARG A 1 183 ? -0.216 23.366 22.800 1.00 41.12 183 ARG A O 1
ATOM 1427 N N . ALA A 1 184 ? 1.216 22.669 21.202 1.00 33.31 184 ALA A N 1
ATOM 1428 C CA . ALA A 1 184 ? 0.509 23.132 20.011 1.00 33.31 184 ALA A CA 1
ATOM 1429 C C . ALA A 1 184 ? 1.265 22.680 18.748 1.00 33.31 184 ALA A C 1
ATOM 1431 O O . ALA A 1 184 ? 2.466 22.879 18.653 1.00 33.31 184 ALA A O 1
ATOM 1432 N N . GLU A 1 185 ? 0.505 22.120 17.802 1.00 36.91 185 GLU A N 1
ATOM 1433 C CA . GLU A 1 185 ? 0.742 22.220 16.356 1.00 36.91 185 GLU A CA 1
ATOM 1434 C C . GLU A 1 185 ? 1.895 21.405 15.736 1.00 36.91 185 GLU A C 1
ATOM 1436 O O . GLU A 1 185 ? 3.002 21.893 15.560 1.00 36.91 185 GLU A O 1
ATOM 1441 N N . VAL A 1 186 ? 1.586 20.190 15.260 1.00 37.16 186 VAL A N 1
ATOM 1442 C CA . VAL A 1 186 ? 2.356 19.559 14.173 1.00 37.16 186 VAL A CA 1
ATOM 1443 C C . VAL A 1 186 ? 1.376 18.927 13.190 1.00 37.16 186 VAL A C 1
ATOM 1445 O O . VAL A 1 186 ? 0.911 17.806 13.357 1.00 37.16 186 VAL A O 1
ATOM 1448 N N . ALA A 1 187 ? 1.000 19.709 12.183 1.00 43.31 187 ALA A N 1
ATOM 1449 C CA . ALA A 1 187 ? 0.205 19.259 11.049 1.00 43.31 187 ALA A CA 1
ATOM 1450 C C . ALA A 1 187 ? 0.747 19.860 9.751 1.00 43.31 187 ALA A C 1
ATOM 1452 O O . ALA A 1 187 ? -0.037 20.369 8.964 1.00 43.31 187 ALA A O 1
ATOM 1453 N N . ARG A 1 188 ? 2.068 19.869 9.527 1.00 37.94 188 ARG A N 1
ATOM 1454 C CA . ARG A 1 188 ? 2.685 20.201 8.226 1.00 37.94 188 ARG A CA 1
ATOM 1455 C C . ARG A 1 188 ? 4.081 19.586 8.176 1.00 37.94 188 ARG A C 1
ATOM 1457 O O . ARG A 1 188 ? 4.894 19.943 9.017 1.00 37.94 188 ARG A O 1
ATOM 1464 N N . GLY A 1 189 ? 4.380 18.720 7.202 1.00 33.94 189 GLY A N 1
ATOM 1465 C CA . GLY A 1 189 ? 5.775 18.304 7.051 1.00 33.94 189 GLY A CA 1
ATOM 1466 C C . GLY A 1 189 ? 6.167 17.181 6.101 1.00 33.94 189 GLY A C 1
ATOM 1467 O O . GLY A 1 189 ? 7.363 17.018 5.928 1.00 33.94 189 GLY A O 1
ATOM 1468 N N . TRP A 1 190 ? 5.272 16.445 5.434 1.00 42.34 190 TRP A N 1
ATOM 1469 C CA . TRP A 1 190 ? 5.742 15.511 4.398 1.00 42.34 190 TRP A CA 1
ATOM 1470 C C . TRP A 1 190 ? 6.122 16.308 3.147 1.00 42.34 190 TRP A C 1
ATOM 1472 O O . TRP A 1 190 ? 5.274 16.612 2.304 1.00 42.34 190 TRP A O 1
ATOM 1482 N N . ARG A 1 191 ? 7.390 16.731 3.072 1.00 36.31 191 ARG A N 1
ATOM 1483 C CA . ARG A 1 191 ? 7.962 17.319 1.860 1.00 36.31 191 ARG A CA 1
ATOM 1484 C C . ARG A 1 191 ? 7.965 16.254 0.774 1.00 36.31 191 ARG A C 1
ATOM 1486 O O . ARG A 1 191 ? 8.563 15.196 0.928 1.00 36.31 191 ARG A O 1
ATOM 1493 N N . THR A 1 192 ? 7.333 16.576 -0.343 1.00 39.94 192 THR A N 1
ATOM 1494 C CA . THR A 1 192 ? 7.571 15.921 -1.623 1.00 39.94 192 THR A CA 1
ATOM 1495 C C . THR A 1 192 ? 9.067 16.004 -1.924 1.00 39.94 192 THR A C 1
ATOM 1497 O O . THR A 1 192 ? 9.612 17.105 -2.018 1.00 39.94 192 THR A O 1
ATOM 1500 N N . VAL A 1 193 ? 9.743 14.864 -2.063 1.00 36.16 193 VAL A N 1
ATOM 1501 C CA . VAL A 1 193 ? 11.044 14.834 -2.734 1.00 36.16 193 VAL A CA 1
ATOM 1502 C C . VAL A 1 193 ? 10.744 15.018 -4.217 1.00 36.16 193 VAL A C 1
ATOM 1504 O O . VAL A 1 193 ? 10.292 14.104 -4.898 1.00 36.16 193 VAL A O 1
ATOM 1507 N N . GLU A 1 194 ? 10.886 16.253 -4.687 1.00 32.16 194 GLU A N 1
ATOM 1508 C CA . GLU A 1 194 ? 10.740 16.607 -6.094 1.00 32.16 194 GLU A CA 1
ATOM 1509 C C . GLU A 1 194 ? 11.927 16.009 -6.874 1.00 32.16 194 GLU A C 1
ATOM 1511 O O . GLU A 1 194 ? 13.083 16.225 -6.484 1.00 32.16 194 GLU A O 1
ATOM 1516 N N . PRO A 1 195 ? 11.699 15.228 -7.945 1.00 38.22 195 PRO A N 1
ATOM 1517 C CA . PRO A 1 195 ? 12.790 14.676 -8.728 1.00 38.22 195 PRO A CA 1
ATOM 1518 C C . PRO A 1 195 ? 13.516 15.821 -9.436 1.00 38.22 195 PRO A C 1
ATOM 1520 O O . PRO A 1 195 ? 12.944 16.572 -10.225 1.00 38.22 195 PRO A O 1
ATOM 1523 N N . GLN A 1 196 ? 14.805 15.965 -9.138 1.00 39.25 196 GLN A N 1
ATOM 1524 C CA . GLN A 1 196 ? 15.651 16.978 -9.753 1.00 39.25 196 GLN A CA 1
ATOM 1525 C C . GLN A 1 196 ? 15.776 16.690 -11.254 1.00 39.25 196 GLN A C 1
ATOM 1527 O O . GLN A 1 196 ? 16.515 15.797 -11.673 1.00 39.25 196 GLN A O 1
ATOM 1532 N N . HIS A 1 197 ? 15.075 17.468 -12.081 1.00 39.84 197 HIS A N 1
ATOM 1533 C CA . HIS A 1 197 ? 15.305 17.500 -13.520 1.00 39.84 197 HIS A CA 1
ATOM 1534 C C . HIS A 1 197 ? 16.742 17.967 -13.789 1.00 39.84 197 HIS A C 1
ATOM 1536 O O . HIS A 1 197 ? 17.055 19.159 -13.723 1.00 39.84 197 HIS A O 1
ATOM 1542 N N . ARG A 1 198 ? 17.639 17.030 -14.124 1.00 39.78 198 ARG A N 1
ATOM 1543 C CA . ARG A 1 198 ? 18.907 17.384 -14.769 1.00 39.78 198 ARG A CA 1
ATOM 1544 C C . ARG A 1 198 ? 18.587 18.075 -16.092 1.00 39.78 198 ARG A C 1
ATOM 1546 O O . ARG A 1 198 ? 17.953 17.493 -16.969 1.00 39.78 198 ARG A O 1
ATOM 1553 N N . ARG A 1 199 ? 19.056 19.317 -16.223 1.00 40.12 199 ARG A N 1
ATOM 1554 C CA . ARG A 1 199 ? 19.122 20.041 -17.496 1.00 40.12 199 ARG A CA 1
ATOM 1555 C C . ARG A 1 199 ? 19.847 19.180 -18.543 1.00 40.12 199 ARG A C 1
ATOM 1557 O O . ARG A 1 199 ? 20.872 18.585 -18.195 1.00 40.12 199 ARG A O 1
ATOM 1564 N N . PRO A 1 200 ? 19.382 19.129 -19.801 1.00 39.34 200 PRO A N 1
ATOM 1565 C CA . PRO A 1 200 ? 20.166 18.524 -20.866 1.00 39.34 200 PRO A CA 1
ATOM 1566 C C . PRO A 1 200 ? 21.463 19.317 -21.066 1.00 39.34 200 PRO A C 1
ATOM 1568 O O . PRO A 1 200 ? 21.483 20.548 -20.978 1.00 39.34 200 PRO A O 1
ATOM 1571 N N . ALA A 1 201 ? 22.555 18.586 -21.283 1.00 39.12 201 ALA A N 1
ATOM 1572 C CA . ALA A 1 201 ? 23.841 19.147 -21.664 1.00 39.12 201 ALA A CA 1
ATOM 1573 C C . ALA A 1 201 ? 23.708 19.871 -23.012 1.00 39.12 201 ALA A C 1
ATOM 1575 O O . ALA A 1 201 ? 23.024 19.390 -23.912 1.00 39.12 201 ALA A O 1
ATOM 1576 N N . ALA A 1 202 ? 24.354 21.031 -23.115 1.00 39.78 202 ALA A N 1
ATOM 1577 C CA . ALA A 1 202 ? 24.400 21.846 -24.318 1.00 39.78 202 ALA A CA 1
ATOM 1578 C C . ALA A 1 202 ? 24.928 21.043 -25.521 1.00 39.78 202 ALA A C 1
ATOM 1580 O O . ALA A 1 202 ? 25.972 20.393 -25.433 1.00 39.78 202 ALA A O 1
ATOM 1581 N N . GLU A 1 203 ? 24.201 21.116 -26.636 1.00 42.84 203 GLU A N 1
ATOM 1582 C CA . GLU A 1 203 ? 24.671 20.711 -27.960 1.00 42.84 203 GLU A CA 1
ATOM 1583 C C . GLU A 1 203 ? 25.900 21.542 -28.364 1.00 42.84 203 GLU A C 1
ATOM 1585 O O . GLU A 1 203 ? 25.934 22.749 -28.105 1.00 42.84 203 GLU A O 1
ATOM 1590 N N . PRO A 1 204 ? 26.908 20.952 -29.027 1.00 42.44 204 PRO A N 1
ATOM 1591 C CA . PRO A 1 204 ? 27.939 21.739 -29.677 1.00 42.44 204 PRO A CA 1
ATOM 1592 C C . PRO A 1 204 ? 27.391 22.339 -30.979 1.00 42.44 204 PRO A C 1
ATOM 1594 O O . PRO A 1 204 ? 26.918 21.628 -31.867 1.00 42.44 204 PRO A O 1
ATOM 1597 N N . GLU A 1 205 ? 27.491 23.663 -31.091 1.00 39.06 205 GLU A N 1
ATOM 1598 C CA . GLU A 1 205 ? 27.206 24.425 -32.304 1.00 39.06 205 GLU A CA 1
ATOM 1599 C C . GLU A 1 205 ? 28.058 23.930 -33.485 1.00 39.06 205 GLU A C 1
ATOM 1601 O O . GLU A 1 205 ? 29.277 24.108 -33.521 1.00 39.06 205 GLU A O 1
ATOM 1606 N N . ALA A 1 206 ? 27.410 23.351 -34.497 1.00 41.97 206 ALA A N 1
ATOM 1607 C CA . ALA A 1 206 ? 27.991 23.157 -35.819 1.00 41.97 206 ALA A CA 1
ATOM 1608 C C . ALA A 1 206 ? 27.627 24.360 -36.705 1.00 41.97 206 ALA A C 1
ATOM 1610 O O . ALA A 1 206 ? 26.654 24.341 -37.460 1.00 41.97 206 ALA A O 1
ATOM 1611 N N . GLY A 1 207 ? 28.417 25.430 -36.592 1.00 38.00 207 GLY A N 1
ATOM 1612 C CA . GLY A 1 207 ? 28.414 26.549 -37.534 1.00 38.00 207 GLY A CA 1
ATOM 1613 C C . GLY A 1 207 ? 28.970 26.108 -38.891 1.00 38.00 207 GLY A C 1
ATOM 1614 O O . GLY A 1 207 ? 30.097 25.625 -38.989 1.00 38.00 207 GLY A O 1
ATOM 1615 N N . GLY A 1 208 ? 28.144 26.230 -39.929 1.00 36.94 208 GLY A N 1
ATOM 1616 C CA . GLY A 1 208 ? 28.366 25.616 -41.232 1.00 36.94 208 GLY A CA 1
ATOM 1617 C C . GLY A 1 208 ? 29.348 26.312 -42.176 1.00 36.94 208 GLY A C 1
ATOM 1618 O O . GLY A 1 208 ? 29.852 27.407 -41.931 1.00 36.94 208 GLY A O 1
ATOM 1619 N N . ARG A 1 209 ? 29.529 25.674 -43.337 1.00 39.19 209 ARG A N 1
ATOM 1620 C CA . ARG A 1 209 ? 29.795 26.341 -44.618 1.00 39.19 209 ARG A CA 1
ATOM 1621 C C . ARG A 1 209 ? 28.991 25.651 -45.718 1.00 39.19 209 ARG A C 1
ATOM 1623 O O . ARG A 1 209 ? 29.140 24.455 -45.938 1.00 39.19 209 ARG A O 1
ATOM 1630 N N . CYS A 1 210 ? 28.153 26.437 -46.389 1.00 35.69 210 CYS A N 1
ATOM 1631 C CA . CYS A 1 210 ? 27.641 26.154 -47.725 1.00 35.69 210 CYS A CA 1
ATOM 1632 C C . CYS A 1 210 ? 28.670 26.599 -48.774 1.00 35.69 210 CYS A C 1
ATOM 1634 O O . CYS A 1 210 ? 29.209 27.698 -48.654 1.00 35.69 210 CYS A O 1
ATOM 1636 N N . ALA A 1 211 ? 28.883 25.753 -49.779 1.00 40.22 211 ALA A N 1
ATOM 1637 C CA . ALA A 1 211 ? 29.263 26.014 -51.178 1.00 40.22 211 ALA A CA 1
ATOM 1638 C C . ALA A 1 211 ? 29.395 24.610 -51.818 1.00 40.22 211 ALA A C 1
ATOM 1640 O O . ALA A 1 211 ? 29.884 23.702 -51.157 1.00 40.22 211 ALA A O 1
ATOM 1641 N N . ASP A 1 212 ? 28.996 24.277 -53.037 1.00 36.62 212 ASP A N 1
ATOM 1642 C CA . ASP A 1 212 ? 28.384 25.000 -54.140 1.00 36.62 212 ASP A CA 1
ATOM 1643 C C . ASP A 1 212 ? 27.796 23.947 -55.109 1.00 36.62 212 ASP A C 1
ATOM 1645 O O . ASP A 1 212 ? 28.027 22.744 -54.966 1.00 36.62 212 ASP A O 1
ATOM 1649 N N . ALA A 1 213 ? 27.013 24.421 -56.070 1.00 39.09 213 ALA A N 1
ATOM 1650 C CA . ALA A 1 213 ? 26.219 23.679 -57.048 1.00 39.09 213 ALA A CA 1
ATOM 1651 C C . ALA A 1 213 ? 26.963 22.657 -57.947 1.00 39.09 213 ALA A C 1
ATOM 1653 O O . ALA A 1 213 ? 28.131 22.845 -58.269 1.00 39.09 213 ALA A O 1
ATOM 1654 N N . ALA A 1 214 ? 26.230 21.646 -58.457 1.00 39.59 214 ALA A N 1
ATOM 1655 C CA . ALA A 1 214 ? 25.960 21.446 -59.901 1.00 39.59 214 ALA A CA 1
ATOM 1656 C C . ALA A 1 214 ? 25.497 20.009 -60.277 1.00 39.59 214 ALA A C 1
ATOM 1658 O O . ALA A 1 214 ? 26.231 19.039 -60.143 1.00 39.59 214 ALA A O 1
ATOM 1659 N N . ASP A 1 215 ? 24.276 19.941 -60.821 1.00 38.09 215 ASP A N 1
ATOM 1660 C CA . ASP A 1 215 ? 23.901 19.358 -62.128 1.00 38.09 215 ASP A CA 1
ATOM 1661 C C . ASP A 1 215 ? 23.960 17.822 -62.431 1.00 38.09 215 ASP A C 1
ATOM 1663 O O . ASP A 1 215 ? 25.019 17.243 -62.653 1.00 38.09 215 ASP A O 1
ATOM 1667 N N . ARG A 1 216 ? 22.744 17.262 -62.668 1.00 45.50 216 ARG A N 1
ATOM 1668 C CA . ARG A 1 216 ? 22.318 16.236 -63.681 1.00 45.50 216 ARG A CA 1
ATOM 1669 C C . ARG A 1 216 ? 22.659 14.723 -63.535 1.00 45.50 216 ARG A C 1
ATOM 1671 O O . ARG A 1 216 ? 23.665 14.357 -62.952 1.00 45.50 216 ARG A O 1
ATOM 1678 N N . PRO A 1 217 ? 21.938 13.808 -64.243 1.00 52.97 217 PRO A N 1
ATOM 1679 C CA . PRO A 1 217 ? 20.485 13.585 -64.312 1.00 52.97 217 PRO A CA 1
ATOM 1680 C C . PRO A 1 217 ? 20.064 12.097 -64.118 1.00 52.97 217 PRO A C 1
ATOM 1682 O O . PRO A 1 217 ? 20.874 11.185 -63.969 1.00 52.97 217 PRO A O 1
ATOM 1685 N N . ALA A 1 218 ? 18.745 11.884 -64.179 1.00 47.88 218 ALA A N 1
ATOM 1686 C CA . ALA A 1 218 ? 17.968 10.648 -64.065 1.00 47.88 218 ALA A CA 1
ATOM 1687 C C . ALA A 1 218 ? 18.511 9.379 -64.761 1.00 47.88 218 ALA A C 1
ATOM 1689 O O . ALA A 1 218 ? 18.893 9.393 -65.933 1.00 47.88 218 ALA A O 1
ATOM 1690 N N . ARG A 1 219 ? 18.359 8.229 -64.082 1.00 51.09 219 ARG A N 1
ATOM 1691 C CA . ARG A 1 219 ? 18.346 6.894 -64.703 1.00 51.09 219 ARG A CA 1
ATOM 1692 C C . ARG A 1 219 ? 17.077 6.120 -64.327 1.00 51.09 219 ARG A C 1
ATOM 1694 O O . ARG A 1 219 ? 16.916 5.640 -63.215 1.00 51.09 219 ARG A O 1
ATOM 1701 N N . ARG A 1 220 ? 16.173 6.082 -65.308 1.00 44.06 220 ARG A N 1
ATOM 1702 C CA . ARG A 1 220 ? 15.429 4.928 -65.845 1.00 44.06 220 ARG A CA 1
ATOM 1703 C C . ARG A 1 220 ? 15.247 3.719 -64.909 1.00 44.06 220 ARG A C 1
ATOM 1705 O O . ARG A 1 220 ? 16.186 2.966 -64.682 1.00 44.06 220 ARG A O 1
ATOM 1712 N N . TRP A 1 221 ? 14.003 3.478 -64.501 1.00 38.56 221 TRP A N 1
ATOM 1713 C CA . TRP A 1 221 ? 13.524 2.156 -64.094 1.00 38.56 221 TRP A CA 1
ATOM 1714 C C . TRP A 1 221 ? 13.031 1.404 -65.339 1.00 38.56 221 TRP A C 1
ATOM 1716 O O . TRP A 1 221 ? 12.447 1.994 -66.252 1.00 38.56 221 TRP A O 1
ATOM 1726 N N . SER A 1 222 ? 13.290 0.105 -65.409 1.00 52.78 222 SER A N 1
ATOM 1727 C CA . SER A 1 222 ? 12.601 -0.825 -66.304 1.00 52.78 222 SER A CA 1
ATOM 1728 C C . SER A 1 222 ? 12.250 -2.066 -65.491 1.00 52.78 222 SER A C 1
ATOM 1730 O O . SER A 1 222 ? 12.993 -2.422 -64.577 1.00 52.78 222 SER A O 1
ATOM 1732 N N . ALA A 1 223 ? 11.063 -2.585 -65.798 1.00 60.28 223 ALA A N 1
ATOM 1733 C CA . ALA A 1 223 ? 10.385 -3.720 -65.187 1.00 60.28 223 ALA A CA 1
ATOM 1734 C C . ALA A 1 223 ? 11.134 -5.047 -65.359 1.00 60.28 223 ALA A C 1
ATOM 1736 O O . ALA A 1 223 ? 11.958 -5.135 -66.299 1.00 60.28 223 ALA A O 1
#

Sequence (223 aa):
MKPFVRVVRELSLDLDWTVRTTVERIAPVDGGFSVRVPLLAGEQPLDPALRIDDGSAEITLLPGSNAESFASRLARSETLVLTAPALADRAEVWRVVVGPSLSLKTSGVPISEPEDGIDDDDVWVHEFHPLPGETLKLTIARPVQSRRHRGRRRGESAQRHRHAQPHAYAESDPARDPGRQSRAEVARGWRTVEPQHRRPAAEPEAGGRCADAADRPARRWSA

pLDDT: mean 75.46, std 26.11, range [30.92, 98.81]